Protein AF-A0A2I0T1I2-F1 (afdb_monomer_lite)

pLDDT: mean 88.6, std 14.45, range [38.22, 98.38]

Organism: NCBI:txid1758121

Structure (mmCIF, N/CA/C/O backbone):
data_AF-A0A2I0T1I2-F1
#
_entry.id   AF-A0A2I0T1I2-F1
#
loop_
_atom_site.group_PDB
_atom_site.id
_atom_site.type_symbol
_atom_site.label_atom_id
_atom_site.label_alt_id
_atom_site.label_comp_id
_atom_site.label_asym_id
_atom_site.label_entity_id
_atom_site.label_seq_id
_atom_site.pdbx_PDB_ins_code
_atom_site.Cartn_x
_atom_site.Cartn_y
_atom_site.Cartn_z
_atom_site.occupancy
_atom_site.B_iso_or_equiv
_atom_site.auth_seq_id
_atom_site.auth_comp_id
_atom_site.auth_asym_id
_atom_site.auth_atom_id
_atom_site.pdbx_PDB_model_num
ATOM 1 N N . MET A 1 1 ? -6.966 -16.527 -22.413 1.00 38.22 1 MET A N 1
ATOM 2 C CA . MET A 1 1 ? -5.542 -16.131 -22.502 1.00 38.22 1 MET A CA 1
ATOM 3 C C . MET A 1 1 ? -5.241 -15.240 -21.298 1.00 38.22 1 MET A C 1
ATOM 5 O O . MET A 1 1 ? -5.719 -14.117 -21.264 1.00 38.22 1 MET A O 1
ATOM 9 N N . HIS A 1 2 ? -4.588 -15.755 -20.249 1.00 47.28 2 HIS A N 1
ATOM 10 C CA . HIS A 1 2 ? -4.293 -14.956 -19.049 1.00 47.28 2 HIS A CA 1
ATOM 11 C C . HIS A 1 2 ? -3.201 -13.935 -19.371 1.00 47.28 2 HIS A C 1
ATOM 13 O O . HIS A 1 2 ? -2.027 -14.289 -19.484 1.00 47.28 2 HIS A O 1
ATOM 19 N N . TYR A 1 3 ? -3.590 -12.675 -19.541 1.00 59.31 3 TYR A N 1
ATOM 20 C CA . TYR A 1 3 ? -2.645 -11.588 -19.736 1.00 59.31 3 TYR A CA 1
ATOM 21 C C . TYR A 1 3 ? -1.888 -11.328 -18.433 1.00 59.31 3 TYR A C 1
ATOM 23 O O . TYR A 1 3 ? -2.485 -10.991 -17.410 1.00 59.31 3 TYR A O 1
ATOM 31 N N . ARG A 1 4 ? -0.569 -11.524 -18.446 1.00 81.44 4 ARG A N 1
ATOM 32 C CA . ARG A 1 4 ? 0.279 -11.258 -17.282 1.00 81.44 4 ARG A CA 1
ATOM 33 C C . ARG A 1 4 ? 0.774 -9.817 -17.364 1.00 81.44 4 ARG A C 1
ATOM 35 O O . ARG A 1 4 ? 1.448 -9.474 -18.329 1.00 81.44 4 ARG A O 1
ATOM 42 N N . VAL A 1 5 ? 0.487 -9.006 -16.345 1.00 89.06 5 VAL A N 1
ATOM 43 C CA . VAL A 1 5 ? 0.858 -7.574 -16.258 1.00 89.06 5 VAL A CA 1
ATOM 44 C C . VAL A 1 5 ? 2.305 -7.308 -16.695 1.00 89.06 5 VAL A C 1
ATOM 46 O O . VAL A 1 5 ? 2.539 -6.438 -17.531 1.00 89.06 5 VAL A O 1
ATOM 49 N N . TRP A 1 6 ? 3.257 -8.117 -16.214 1.00 91.81 6 TRP A N 1
ATOM 50 C CA . TRP A 1 6 ? 4.691 -7.965 -16.496 1.00 91.81 6 TRP A CA 1
ATOM 51 C C . TRP A 1 6 ? 5.071 -8.079 -17.976 1.00 91.81 6 TRP A C 1
ATOM 53 O O . TRP A 1 6 ? 6.084 -7.515 -18.381 1.00 91.81 6 TRP A O 1
ATOM 63 N N . SER A 1 7 ? 4.270 -8.771 -18.795 1.00 93.06 7 SER A N 1
ATOM 64 C CA . SER A 1 7 ? 4.573 -8.978 -20.220 1.00 93.06 7 SER A CA 1
ATOM 65 C C . SER A 1 7 ? 4.516 -7.690 -21.052 1.00 93.06 7 SER A C 1
ATOM 67 O O . SER A 1 7 ? 5.046 -7.659 -22.158 1.00 93.06 7 SER A O 1
ATOM 69 N N . ARG A 1 8 ? 3.941 -6.604 -20.508 1.00 92.44 8 ARG A N 1
ATOM 70 C CA . ARG A 1 8 ? 4.023 -5.246 -21.083 1.00 92.44 8 ARG A CA 1
ATOM 71 C C . ARG A 1 8 ? 5.371 -4.578 -20.897 1.00 92.44 8 ARG A C 1
ATOM 73 O O . ARG A 1 8 ? 5.721 -3.695 -21.668 1.00 92.44 8 ARG A O 1
ATOM 80 N N . TYR A 1 9 ? 6.081 -4.967 -19.846 1.00 93.56 9 TYR A N 1
ATOM 81 C CA . TYR A 1 9 ? 7.275 -4.273 -19.385 1.00 93.56 9 TYR A CA 1
ATOM 82 C C . TYR A 1 9 ? 8.555 -5.006 -19.774 1.00 93.56 9 TYR A C 1
ATOM 84 O O . TYR A 1 9 ? 9.615 -4.393 -19.857 1.00 93.56 9 TYR A O 1
ATOM 92 N N . ALA A 1 10 ? 8.463 -6.312 -20.026 1.00 92.88 10 ALA A N 1
ATOM 93 C CA . ALA A 1 10 ? 9.592 -7.138 -20.412 1.00 92.88 10 ALA A CA 1
ATOM 94 C C . ALA A 1 10 ? 9.170 -8.361 -21.232 1.00 92.88 10 ALA A C 1
ATOM 96 O O . ALA A 1 10 ? 8.069 -8.890 -21.078 1.00 92.88 10 ALA A O 1
ATOM 97 N N . LYS A 1 11 ? 10.100 -8.864 -22.055 1.00 92.12 11 LYS A N 1
ATOM 98 C CA . LYS A 1 11 ? 9.911 -10.095 -22.841 1.00 92.12 11 LYS A CA 1
ATOM 99 C C . LYS A 1 11 ? 9.877 -11.338 -21.950 1.00 92.12 11 LYS A C 1
ATOM 101 O O . LYS A 1 11 ? 9.100 -12.255 -22.206 1.00 92.12 11 LYS A O 1
ATOM 106 N N . LYS A 1 12 ? 10.707 -11.377 -20.902 1.00 92.88 12 LYS A N 1
ATOM 107 C CA . LYS A 1 12 ? 10.714 -12.428 -19.876 1.00 92.88 12 LYS A CA 1
ATOM 108 C C . LYS A 1 12 ? 10.635 -11.802 -18.489 1.00 92.88 12 LYS A C 1
ATOM 110 O O . LYS A 1 12 ? 11.223 -10.756 -18.246 1.00 92.88 12 LYS A O 1
ATOM 115 N N . LEU A 1 13 ? 9.990 -12.484 -17.543 1.00 90.62 13 LEU A N 1
ATOM 116 C CA . LEU A 1 13 ? 9.902 -12.009 -16.157 1.00 90.62 13 LEU A CA 1
ATOM 117 C C . LEU A 1 13 ? 11.288 -11.797 -15.519 1.00 90.62 13 LEU A C 1
ATOM 119 O O . LEU A 1 13 ? 11.496 -10.821 -14.805 1.00 90.62 13 LEU A O 1
ATOM 123 N N . SER A 1 14 ? 12.250 -12.673 -15.825 1.00 92.75 14 SER A N 1
ATOM 124 C CA . SER A 1 14 ? 13.638 -12.561 -15.358 1.00 92.75 14 SER A CA 1
ATOM 125 C C . SER A 1 14 ? 14.339 -11.287 -15.830 1.00 92.75 14 SER A C 1
ATOM 127 O O . SER A 1 14 ? 15.305 -10.860 -15.207 1.00 92.75 14 SER A O 1
ATOM 129 N N . ASP A 1 15 ? 13.874 -10.671 -16.921 1.00 93.94 15 ASP A N 1
ATOM 130 C CA . ASP A 1 15 ? 14.477 -9.443 -17.432 1.00 93.94 15 ASP A CA 1
ATOM 131 C C . ASP A 1 15 ? 14.201 -8.246 -16.509 1.00 93.94 15 ASP A C 1
ATOM 133 O O . ASP A 1 15 ? 14.990 -7.306 -16.524 1.00 93.94 15 ASP A O 1
ATOM 137 N N . LEU A 1 16 ? 13.161 -8.287 -15.662 1.00 92.75 16 LEU A N 1
ATOM 138 C CA . LEU A 1 16 ? 12.880 -7.230 -14.676 1.00 92.75 16 LEU A CA 1
ATOM 139 C C . LEU A 1 16 ? 13.940 -7.140 -13.566 1.00 92.75 16 LEU A C 1
ATOM 141 O O . LEU A 1 16 ? 14.049 -6.111 -12.908 1.00 92.75 16 LEU A O 1
ATOM 145 N N . ALA A 1 17 ? 14.725 -8.199 -13.350 1.00 91.06 17 ALA A N 1
ATOM 146 C CA . ALA A 1 17 ? 15.825 -8.193 -12.385 1.00 91.06 17 ALA A CA 1
ATOM 147 C C . ALA A 1 17 ? 17.108 -7.553 -12.947 1.00 91.06 17 ALA A C 1
ATOM 149 O O . ALA A 1 17 ? 18.055 -7.304 -12.200 1.00 91.06 17 ALA A O 1
ATOM 150 N N . LYS A 1 18 ? 17.167 -7.307 -14.262 1.00 93.75 18 LYS A N 1
ATOM 151 C CA . LYS A 1 18 ? 18.356 -6.758 -14.913 1.00 93.75 18 LYS A CA 1
ATOM 152 C C . LYS A 1 18 ? 18.475 -5.252 -14.644 1.00 93.75 18 LYS A C 1
ATOM 154 O O . LYS A 1 18 ? 17.472 -4.546 -14.787 1.00 93.75 18 LYS A O 1
ATOM 159 N N . PRO A 1 19 ? 19.667 -4.734 -14.290 1.00 93.44 19 PRO A N 1
ATOM 160 C CA . PRO A 1 19 ? 19.859 -3.316 -13.984 1.00 93.44 19 PRO A CA 1
ATOM 161 C C . PRO A 1 19 ? 19.388 -2.366 -15.091 1.00 93.44 19 PRO A C 1
ATOM 163 O O . PRO A 1 19 ? 18.827 -1.317 -14.784 1.00 93.44 19 PRO A O 1
ATOM 166 N N . GLU A 1 20 ? 19.561 -2.745 -16.357 1.00 94.81 20 GLU A N 1
ATOM 167 C CA . GLU A 1 20 ? 19.149 -1.966 -17.528 1.00 94.81 20 GLU A CA 1
ATOM 168 C C . GLU A 1 20 ? 17.626 -1.818 -17.677 1.00 94.81 20 GLU A C 1
ATOM 170 O O . GLU A 1 20 ? 17.166 -0.876 -18.314 1.00 94.81 20 GLU A O 1
ATOM 175 N N . ASN A 1 21 ? 16.832 -2.695 -17.053 1.00 95.31 21 ASN A N 1
ATOM 176 C CA . ASN A 1 21 ? 15.368 -2.660 -17.118 1.00 95.31 21 ASN A CA 1
ATOM 177 C C . ASN A 1 21 ? 14.729 -2.108 -15.839 1.00 95.31 21 ASN A C 1
ATOM 179 O O . ASN A 1 21 ? 13.515 -2.221 -15.668 1.00 95.31 21 ASN A O 1
ATOM 183 N N . ILE A 1 22 ? 15.518 -1.536 -14.922 1.00 95.56 22 ILE A N 1
ATOM 184 C CA . ILE A 1 22 ? 15.043 -1.180 -13.580 1.00 95.56 22 ILE A CA 1
ATOM 185 C C . ILE A 1 22 ? 13.852 -0.216 -13.599 1.00 95.56 22 ILE A C 1
ATOM 187 O O . ILE A 1 22 ? 12.949 -0.348 -12.778 1.00 95.56 22 ILE A O 1
ATOM 191 N N . ASP A 1 23 ? 13.809 0.722 -14.543 1.00 95.31 23 ASP A N 1
ATOM 192 C CA . ASP A 1 23 ? 12.711 1.686 -14.622 1.00 95.31 23 ASP A CA 1
ATOM 193 C C . ASP A 1 23 ? 11.415 1.015 -15.108 1.00 95.31 23 ASP A C 1
ATOM 195 O O . ASP A 1 23 ? 10.357 1.219 -14.516 1.00 95.31 23 ASP A O 1
ATOM 199 N N . MET A 1 24 ? 11.502 0.116 -16.096 1.00 95.62 24 MET A N 1
ATOM 200 C CA . MET A 1 24 ? 10.365 -0.705 -16.544 1.00 95.62 24 MET A CA 1
ATOM 201 C C . MET A 1 24 ? 9.891 -1.667 -15.450 1.00 95.62 24 MET A C 1
ATOM 203 O O . MET A 1 24 ? 8.691 -1.882 -15.272 1.00 95.62 24 MET A O 1
ATOM 207 N N . ALA A 1 25 ? 10.827 -2.219 -14.681 1.00 96.69 25 ALA A N 1
ATOM 208 C CA . ALA A 1 25 ? 10.538 -3.072 -13.540 1.00 96.69 25 ALA A CA 1
ATOM 209 C C . ALA A 1 25 ? 9.775 -2.316 -12.449 1.00 96.69 25 ALA A C 1
ATOM 211 O O . ALA A 1 25 ? 8.760 -2.812 -11.959 1.00 96.69 25 ALA A O 1
ATOM 212 N N . VAL A 1 26 ? 10.193 -1.091 -12.124 1.00 97.50 26 VAL A N 1
ATOM 213 C CA . VAL A 1 26 ? 9.479 -0.237 -11.168 1.00 97.50 26 VAL A CA 1
ATOM 214 C C . VAL A 1 26 ? 8.085 0.140 -11.669 1.00 97.50 26 VAL A C 1
ATOM 216 O O . VAL A 1 26 ? 7.143 0.061 -10.889 1.00 97.50 26 VAL A O 1
ATOM 219 N N . GLN A 1 27 ? 7.902 0.460 -12.952 1.00 97.69 27 GLN A N 1
ATOM 220 C CA . GLN A 1 27 ? 6.559 0.728 -13.490 1.00 97.69 27 GLN A CA 1
ATOM 221 C C . GLN A 1 27 ? 5.646 -0.506 -13.404 1.00 97.69 27 GLN A C 1
ATOM 223 O O . GLN A 1 27 ? 4.485 -0.398 -13.006 1.00 97.69 27 GLN A O 1
ATOM 228 N N . CYS A 1 28 ? 6.176 -1.696 -13.711 1.00 97.25 28 CYS A N 1
ATOM 229 C CA . CYS A 1 28 ? 5.450 -2.952 -13.524 1.00 97.25 28 CYS A CA 1
ATOM 230 C C . CYS A 1 28 ? 5.072 -3.173 -12.052 1.00 97.25 28 CYS A C 1
ATOM 232 O O . CYS A 1 28 ? 3.960 -3.610 -11.758 1.00 97.25 28 CYS A O 1
ATOM 234 N N . LEU A 1 29 ? 5.996 -2.900 -11.127 1.00 97.75 29 LEU A N 1
ATOM 235 C CA . LEU A 1 29 ? 5.763 -3.013 -9.689 1.00 97.75 29 LEU A CA 1
ATOM 236 C C . LEU A 1 29 ? 4.667 -2.054 -9.227 1.00 97.75 29 LEU A C 1
ATOM 238 O O . LEU A 1 29 ? 3.767 -2.477 -8.504 1.00 97.75 29 LEU A O 1
ATOM 242 N N . ASN A 1 30 ? 4.721 -0.796 -9.666 1.00 98.25 30 ASN A N 1
ATOM 243 C CA . ASN A 1 30 ? 3.719 0.209 -9.342 1.00 98.25 30 ASN A CA 1
ATOM 244 C C . ASN A 1 30 ? 2.338 -0.254 -9.804 1.00 98.25 30 ASN A C 1
ATOM 246 O O . ASN A 1 30 ? 1.423 -0.264 -8.992 1.00 98.25 30 ASN A O 1
ATOM 250 N N . GLU A 1 31 ? 2.197 -0.759 -11.035 1.00 97.75 31 GLU A N 1
ATOM 251 C CA . GLU A 1 31 ? 0.913 -1.282 -11.514 1.00 97.75 31 GLU A CA 1
ATOM 252 C C . GLU A 1 31 ? 0.405 -2.480 -10.694 1.00 97.75 31 GLU A C 1
ATOM 254 O O . GLU A 1 31 ? -0.783 -2.566 -10.376 1.00 97.75 31 GLU A O 1
ATOM 259 N N . LEU A 1 32 ? 1.288 -3.411 -10.320 1.00 97.31 32 LEU A N 1
ATOM 260 C CA . LEU A 1 32 ? 0.918 -4.550 -9.476 1.00 97.31 32 LEU A CA 1
ATOM 261 C C . LEU A 1 32 ? 0.454 -4.102 -8.084 1.00 97.31 32 LEU A C 1
ATOM 263 O O . LEU A 1 32 ? -0.531 -4.634 -7.571 1.00 97.31 32 LEU A O 1
ATOM 267 N N . ILE A 1 33 ? 1.123 -3.111 -7.489 1.00 98.25 33 ILE A N 1
ATOM 268 C CA . ILE A 1 33 ? 0.710 -2.529 -6.209 1.00 98.25 33 ILE A CA 1
ATOM 269 C C . ILE A 1 33 ? -0.619 -1.787 -6.370 1.00 98.25 33 ILE A C 1
ATOM 271 O O . ILE A 1 33 ? -1.511 -1.980 -5.549 1.00 98.25 33 ILE A O 1
ATOM 275 N N . THR A 1 34 ? -0.806 -1.014 -7.440 1.00 97.94 34 THR A N 1
ATOM 276 C CA . THR A 1 34 ? -2.079 -0.348 -7.748 1.00 97.94 34 THR A CA 1
ATOM 277 C C . THR A 1 34 ? -3.217 -1.354 -7.833 1.00 97.94 34 THR A C 1
ATOM 279 O O . THR A 1 34 ? -4.268 -1.132 -7.237 1.00 97.94 34 THR A O 1
ATOM 282 N N . ASN A 1 35 ? -3.010 -2.497 -8.490 1.00 97.25 35 ASN A N 1
ATOM 283 C CA . ASN A 1 35 ? -3.997 -3.577 -8.520 1.00 97.25 35 ASN A CA 1
ATOM 284 C C . ASN A 1 35 ? -4.284 -4.121 -7.112 1.00 97.25 35 ASN A C 1
ATOM 286 O O . ASN A 1 35 ? -5.446 -4.282 -6.756 1.00 97.25 35 ASN A O 1
ATOM 290 N N . ALA A 1 36 ? -3.258 -4.331 -6.280 1.00 97.94 36 ALA A N 1
ATOM 291 C CA . ALA A 1 36 ? -3.443 -4.786 -4.901 1.00 97.94 36 ALA A CA 1
ATOM 292 C C . ALA A 1 36 ? -4.241 -3.785 -4.039 1.00 97.94 36 ALA A C 1
ATOM 294 O O . ALA A 1 36 ? -5.070 -4.198 -3.227 1.00 97.94 36 ALA A O 1
ATOM 295 N N . LEU A 1 37 ? -4.045 -2.475 -4.238 1.00 97.88 37 LEU A N 1
ATOM 296 C CA . LEU A 1 37 ? -4.770 -1.427 -3.507 1.00 97.88 37 LEU A CA 1
ATOM 297 C C . LEU A 1 37 ? -6.286 -1.457 -3.749 1.00 97.88 37 LEU A C 1
ATOM 299 O O . LEU A 1 37 ? -7.040 -1.038 -2.873 1.00 97.88 37 LEU A O 1
ATOM 303 N N . HIS A 1 38 ? -6.754 -2.012 -4.873 1.00 96.94 38 HIS A N 1
ATOM 304 C CA . HIS A 1 38 ? -8.191 -2.150 -5.144 1.00 96.94 38 HIS A CA 1
ATOM 305 C C . HIS A 1 38 ? -8.904 -3.082 -4.156 1.00 96.94 38 HIS A C 1
ATOM 307 O O . HIS A 1 38 ? -10.122 -3.010 -4.042 1.00 96.94 38 HIS A O 1
ATOM 313 N N . HIS A 1 39 ? -8.171 -3.916 -3.411 1.00 97.25 39 HIS A N 1
ATOM 314 C CA . HIS A 1 39 ? -8.744 -4.805 -2.398 1.00 97.25 39 HIS A CA 1
ATOM 315 C C . HIS A 1 39 ? -8.900 -4.154 -1.019 1.00 97.25 39 HIS A C 1
ATOM 317 O O . HIS A 1 39 ? -9.592 -4.698 -0.160 1.00 97.25 39 HIS A O 1
ATOM 323 N N . VAL A 1 40 ? -8.289 -2.990 -0.775 1.00 96.69 40 VAL A N 1
ATOM 324 C CA . VAL A 1 40 ? -8.387 -2.297 0.523 1.00 96.69 40 VAL A CA 1
ATOM 325 C C . VAL A 1 40 ? -9.844 -1.987 0.930 1.00 96.69 40 VAL A C 1
ATOM 327 O O . VAL A 1 40 ? -10.182 -2.250 2.087 1.00 96.69 40 VAL A O 1
ATOM 330 N N . PRO A 1 41 ? -10.736 -1.499 0.039 1.00 94.75 41 PRO A N 1
ATOM 331 C CA . PRO A 1 41 ? -12.163 -1.330 0.344 1.00 94.75 41 PRO A CA 1
ATOM 332 C C . PRO A 1 41 ? -12.840 -2.602 0.875 1.00 94.75 41 PRO A C 1
ATOM 334 O O . PRO A 1 41 ? -13.550 -2.570 1.888 1.00 94.75 41 PRO A O 1
ATOM 337 N N . ASP A 1 42 ? -12.581 -3.737 0.225 1.00 96.50 42 ASP A N 1
ATOM 338 C CA . ASP A 1 42 ? -13.159 -5.029 0.593 1.00 96.50 42 ASP A CA 1
ATOM 339 C C . ASP A 1 42 ? -12.598 -5.525 1.926 1.00 96.50 42 ASP A C 1
ATOM 341 O O . ASP A 1 42 ? -13.349 -6.015 2.769 1.00 96.50 42 ASP A O 1
ATOM 345 N N . VAL A 1 43 ? -11.296 -5.330 2.165 1.00 97.50 43 VAL A N 1
ATOM 346 C CA . VAL A 1 43 ? -10.644 -5.642 3.444 1.00 97.50 43 VAL A CA 1
ATOM 347 C C . VAL A 1 43 ? -11.271 -4.842 4.586 1.00 97.50 43 VAL A C 1
ATOM 349 O O . VAL A 1 43 ? -11.633 -5.421 5.611 1.00 97.50 43 VAL A O 1
ATOM 352 N N . LEU A 1 44 ? -11.451 -3.527 4.421 1.00 96.00 44 LEU A N 1
ATOM 353 C CA . LEU A 1 44 ? -12.092 -2.682 5.434 1.00 96.00 44 LEU A CA 1
ATOM 354 C C . LEU A 1 44 ? -13.542 -3.114 5.689 1.00 96.00 44 LEU A C 1
ATOM 356 O O . LEU A 1 44 ? -13.976 -3.191 6.841 1.00 96.00 44 LEU A O 1
ATOM 360 N N . THR A 1 45 ? -14.274 -3.453 4.627 1.00 96.06 45 THR A N 1
ATOM 361 C CA . THR A 1 45 ? -15.647 -3.963 4.724 1.00 96.06 45 THR A CA 1
ATOM 362 C C . THR A 1 45 ? -15.693 -5.290 5.475 1.00 96.06 45 THR A C 1
ATOM 364 O O . THR A 1 45 ? -16.500 -5.447 6.392 1.00 96.06 45 THR A O 1
ATOM 367 N N . TYR A 1 46 ? -14.808 -6.228 5.147 1.00 97.94 46 TYR A N 1
ATOM 368 C CA . TYR A 1 46 ? -14.698 -7.520 5.817 1.00 97.94 46 TYR A CA 1
ATOM 369 C C . TYR A 1 46 ? -14.388 -7.357 7.310 1.00 97.94 46 TYR A C 1
ATOM 371 O O . TYR A 1 46 ? -15.141 -7.850 8.152 1.00 97.94 46 TYR A O 1
ATOM 379 N N . LEU A 1 47 ? -13.343 -6.597 7.655 1.00 97.31 47 LEU A N 1
ATOM 380 C CA . LEU A 1 47 ? -12.934 -6.380 9.045 1.00 97.31 47 LEU A CA 1
ATOM 381 C C . LEU A 1 47 ? -14.025 -5.683 9.873 1.00 97.31 47 LEU A C 1
ATOM 383 O O . LEU A 1 47 ? -14.192 -6.003 11.046 1.00 97.31 47 LEU A O 1
ATOM 387 N N . SER A 1 48 ? -14.820 -4.791 9.268 1.00 96.44 48 SER A N 1
ATOM 388 C CA . SER A 1 48 ? -15.931 -4.108 9.955 1.00 96.44 48 SER A CA 1
ATOM 389 C C . SER A 1 48 ? -17.056 -5.047 10.418 1.00 96.44 48 SER A C 1
ATOM 391 O O . SER A 1 48 ? -17.828 -4.712 11.323 1.00 96.44 48 SER A O 1
ATOM 393 N N . ARG A 1 49 ? -17.161 -6.235 9.808 1.00 97.44 49 ARG A N 1
ATOM 394 C CA . ARG A 1 49 ? -18.196 -7.231 10.115 1.00 97.44 49 ARG A CA 1
ATOM 395 C C . ARG A 1 49 ? -17.781 -8.184 11.234 1.00 97.44 49 ARG A C 1
ATOM 397 O O . ARG A 1 49 ? -18.650 -8.822 11.826 1.00 97.44 49 ARG A O 1
ATOM 404 N N . LEU A 1 50 ? -16.490 -8.266 11.556 1.00 97.06 50 LEU A N 1
ATOM 405 C CA . LEU A 1 50 ? -15.983 -9.157 12.596 1.00 97.06 50 LEU A CA 1
ATOM 406 C C . LEU A 1 50 ? -16.361 -8.628 13.984 1.00 97.06 50 LEU A C 1
ATOM 408 O O . LEU A 1 50 ? -16.068 -7.486 14.330 1.00 97.06 50 LEU A O 1
ATOM 412 N N . LYS A 1 51 ? -17.027 -9.470 14.781 1.00 96.38 51 LYS A N 1
ATOM 413 C CA . LYS A 1 51 ? -17.494 -9.120 16.136 1.00 96.38 51 LYS A CA 1
ATOM 414 C C . LYS A 1 51 ? -16.625 -9.700 17.248 1.00 96.38 51 LYS A C 1
ATOM 416 O O . LYS A 1 51 ? -16.545 -9.121 18.324 1.00 96.38 51 LYS A O 1
ATOM 421 N N . ASN A 1 52 ? -15.979 -10.840 17.003 1.00 97.75 52 ASN A N 1
ATOM 422 C CA . ASN A 1 52 ? -15.085 -11.458 17.975 1.00 97.75 52 ASN A CA 1
ATOM 423 C C . ASN A 1 52 ? -13.706 -10.786 17.923 1.00 97.75 52 ASN A C 1
ATOM 425 O O . ASN A 1 52 ? -13.072 -10.777 16.870 1.00 97.75 52 ASN A O 1
ATOM 429 N N . GLN A 1 53 ? -13.233 -10.269 19.059 1.00 96.88 53 GLN A N 1
ATOM 430 C CA . GLN A 1 53 ? -11.984 -9.506 19.135 1.00 96.88 53 GLN A CA 1
ATOM 431 C C . GLN A 1 53 ? -10.747 -10.316 18.721 1.00 96.88 53 GLN A C 1
ATOM 433 O O . GLN A 1 53 ? -9.871 -9.795 18.037 1.00 96.88 53 GLN A O 1
ATOM 438 N N . SER A 1 54 ? -10.674 -11.593 19.104 1.00 97.06 54 SER A N 1
ATOM 439 C CA . SER A 1 54 ? -9.545 -12.458 18.745 1.00 97.06 54 SER A CA 1
ATOM 440 C C . SER A 1 54 ? -9.510 -12.715 17.236 1.00 97.06 54 SER A C 1
ATOM 442 O O . SER A 1 54 ? -8.469 -12.555 16.600 1.00 97.06 54 SER A O 1
ATOM 444 N N . VAL A 1 55 ? -10.674 -13.002 16.638 1.00 97.81 55 VAL A N 1
ATOM 445 C CA . VAL A 1 55 ? -10.815 -13.162 15.181 1.00 97.81 55 VAL A CA 1
ATOM 446 C C . VAL A 1 55 ? -10.503 -11.853 14.452 1.00 97.81 55 VAL A C 1
ATOM 448 O O . VAL A 1 55 ? -9.803 -11.873 13.441 1.00 97.81 55 VAL A O 1
ATOM 451 N N . PHE A 1 56 ? -10.962 -10.710 14.976 1.00 98.06 56 PHE A N 1
ATOM 452 C CA . PHE A 1 56 ? -10.626 -9.397 14.427 1.00 98.06 56 PHE A CA 1
ATOM 453 C C . PHE A 1 56 ? -9.113 -9.182 14.418 1.00 98.06 56 PHE A C 1
ATOM 455 O O . PHE A 1 56 ? -8.564 -8.911 13.357 1.00 98.06 56 PHE A O 1
ATOM 462 N N . ASN A 1 57 ? -8.431 -9.360 15.553 1.00 96.62 57 ASN A N 1
ATOM 463 C CA . ASN A 1 57 ? -6.983 -9.165 15.656 1.00 96.62 57 ASN A CA 1
ATOM 464 C C . ASN A 1 57 ? -6.225 -10.095 14.699 1.00 96.62 57 ASN A C 1
ATOM 466 O O . ASN A 1 57 ? -5.340 -9.648 13.969 1.00 96.62 57 ASN A O 1
ATOM 470 N N . PHE A 1 58 ? -6.612 -11.374 14.655 1.00 97.00 58 PHE A N 1
ATOM 471 C CA . PHE A 1 58 ? -6.015 -12.366 13.764 1.00 97.00 58 PHE A CA 1
ATOM 472 C C . PHE A 1 58 ? -6.129 -11.964 12.289 1.00 97.00 58 PHE A C 1
ATOM 474 O O . PHE A 1 58 ? -5.170 -12.109 11.534 1.00 97.00 58 PHE A O 1
ATOM 481 N N . CYS A 1 59 ? -7.277 -11.423 11.874 1.00 97.94 59 CYS A N 1
ATOM 482 C CA . CYS A 1 59 ? -7.476 -10.966 10.505 1.00 97.94 59 CYS A CA 1
ATOM 483 C C . CYS A 1 59 ? -6.876 -9.581 10.231 1.00 97.94 59 CYS A C 1
ATOM 485 O O . CYS A 1 59 ? -6.400 -9.352 9.126 1.00 97.94 59 CYS A O 1
ATOM 487 N N . ALA A 1 60 ? -6.902 -8.651 11.185 1.00 97.69 60 ALA A N 1
ATOM 488 C CA . ALA A 1 60 ? -6.495 -7.261 10.989 1.00 97.69 60 ALA A CA 1
ATOM 489 C C . ALA A 1 60 ? -4.973 -7.095 10.940 1.00 97.69 60 ALA A C 1
ATOM 491 O O . ALA A 1 60 ? -4.468 -6.355 10.094 1.00 97.69 60 ALA A O 1
ATOM 492 N N . ILE A 1 61 ? -4.238 -7.808 11.800 1.00 96.25 61 ILE A N 1
ATOM 493 C CA . ILE A 1 61 ? -2.776 -7.701 11.907 1.00 96.25 61 ILE A CA 1
ATOM 494 C C . ILE A 1 61 ? -2.080 -7.986 10.560 1.00 96.25 61 ILE A C 1
ATOM 496 O O . ILE A 1 61 ? -1.303 -7.142 10.107 1.00 96.25 61 ILE A O 1
ATOM 500 N N . PRO A 1 62 ? -2.362 -9.098 9.849 1.00 97.56 62 PRO A N 1
ATOM 501 C CA . PRO A 1 62 ? -1.767 -9.340 8.535 1.00 97.56 62 PRO A CA 1
ATOM 502 C C . PRO A 1 62 ? -2.086 -8.245 7.510 1.00 97.56 62 PRO A C 1
ATOM 504 O O . PRO A 1 62 ? -1.244 -7.928 6.674 1.00 97.56 62 PRO A O 1
ATOM 507 N N . GLN A 1 63 ? -3.271 -7.633 7.586 1.00 98.00 63 GLN A N 1
ATOM 508 C CA . GLN A 1 63 ? -3.715 -6.616 6.628 1.00 98.00 63 GLN A CA 1
ATOM 509 C C . GLN A 1 63 ? -2.979 -5.288 6.828 1.00 98.00 63 GLN A C 1
ATOM 511 O O . GLN A 1 63 ? -2.513 -4.690 5.857 1.00 98.00 63 GLN A O 1
ATOM 516 N N . VAL A 1 64 ? -2.794 -4.845 8.077 1.00 97.31 64 VAL A N 1
ATOM 517 C CA . VAL A 1 64 ? -2.004 -3.632 8.363 1.00 97.31 64 VAL A CA 1
ATOM 518 C C . VAL A 1 64 ? -0.516 -3.821 8.038 1.00 97.31 64 VAL A C 1
ATOM 520 O O . VAL A 1 64 ? 0.158 -2.890 7.602 1.00 97.31 64 VAL A O 1
ATOM 523 N N . MET A 1 65 ? -0.004 -5.044 8.180 1.00 97.00 65 MET A N 1
ATOM 524 C CA . MET A 1 65 ? 1.361 -5.405 7.785 1.00 97.00 65 MET A CA 1
ATOM 525 C C . MET A 1 65 ? 1.527 -5.427 6.261 1.00 97.00 65 MET A C 1
ATOM 527 O O . MET A 1 65 ? 2.564 -5.010 5.734 1.00 97.00 65 MET A O 1
ATOM 531 N N . ALA A 1 66 ? 0.503 -5.896 5.544 1.00 97.81 66 ALA A N 1
ATOM 532 C CA . ALA A 1 66 ? 0.486 -5.925 4.090 1.00 97.81 66 ALA A CA 1
ATOM 533 C C . ALA A 1 66 ? 0.511 -4.508 3.505 1.00 97.81 66 ALA A C 1
ATOM 535 O O . ALA A 1 66 ? 1.378 -4.226 2.680 1.00 97.81 66 ALA A O 1
ATOM 536 N N . ILE A 1 67 ? -0.350 -3.590 3.967 1.00 97.75 67 ILE A N 1
ATOM 537 C CA . ILE A 1 67 ? -0.355 -2.210 3.449 1.00 97.75 67 ILE A CA 1
ATOM 538 C C . ILE A 1 67 ? 0.960 -1.474 3.743 1.00 97.75 67 ILE A C 1
ATOM 540 O O . ILE A 1 67 ? 1.481 -0.786 2.868 1.00 97.75 67 ILE A O 1
ATOM 544 N N . ALA A 1 68 ? 1.558 -1.691 4.920 1.00 97.56 68 ALA A N 1
ATOM 545 C CA . ALA A 1 68 ? 2.864 -1.129 5.261 1.00 97.56 68 ALA A CA 1
ATOM 546 C C . ALA A 1 68 ? 3.968 -1.643 4.320 1.00 97.56 68 ALA A C 1
ATOM 548 O O . ALA A 1 68 ? 4.858 -0.901 3.907 1.00 97.56 68 ALA A O 1
ATOM 549 N N . THR A 1 69 ? 3.890 -2.922 3.945 1.00 97.88 69 THR A N 1
ATOM 550 C CA . THR A 1 69 ? 4.818 -3.542 2.993 1.00 97.88 69 THR A CA 1
ATOM 551 C C . THR A 1 69 ? 4.601 -3.007 1.576 1.00 97.88 69 THR A C 1
ATOM 553 O O . THR A 1 69 ? 5.575 -2.688 0.899 1.00 97.88 69 THR A O 1
ATOM 556 N N . LEU A 1 70 ? 3.348 -2.840 1.135 1.00 98.38 70 LEU A N 1
ATOM 557 C CA . LEU A 1 70 ? 3.029 -2.205 -0.149 1.00 98.38 70 LEU A CA 1
ATOM 558 C C . LEU A 1 70 ? 3.590 -0.779 -0.210 1.00 98.38 70 LEU A C 1
ATOM 560 O O . LEU A 1 70 ? 4.232 -0.428 -1.197 1.00 98.38 70 LEU A O 1
ATOM 564 N N . ALA A 1 71 ? 3.444 0.005 0.862 1.00 98.12 71 ALA A N 1
ATOM 565 C CA . ALA A 1 71 ? 4.014 1.348 0.959 1.00 98.12 71 ALA A CA 1
ATOM 566 C C . ALA A 1 71 ? 5.551 1.355 0.917 1.00 98.12 71 ALA A C 1
ATOM 568 O O . ALA A 1 71 ? 6.146 2.224 0.274 1.00 98.12 71 ALA A O 1
ATOM 569 N N . ALA A 1 72 ? 6.207 0.376 1.547 1.00 97.69 72 ALA A N 1
ATOM 570 C CA . ALA A 1 72 ? 7.660 0.218 1.491 1.00 97.69 72 ALA A CA 1
ATOM 571 C C . ALA A 1 72 ? 8.169 -0.201 0.097 1.00 97.69 72 ALA A C 1
ATOM 573 O O . ALA A 1 72 ? 9.276 0.177 -0.296 1.00 97.69 72 ALA A O 1
ATOM 574 N N . CYS A 1 73 ? 7.379 -0.979 -0.647 1.00 98.19 73 CYS A N 1
ATOM 575 C CA . CYS A 1 73 ? 7.714 -1.453 -1.990 1.00 98.19 73 CYS A CA 1
ATOM 576 C C . CYS A 1 73 ? 7.371 -0.447 -3.099 1.00 98.19 73 CYS A C 1
ATOM 578 O O . CYS A 1 73 ? 8.007 -0.476 -4.150 1.00 98.19 73 CYS A O 1
ATOM 580 N N . TYR A 1 74 ? 6.383 0.428 -2.901 1.00 98.38 74 TYR A N 1
ATOM 581 C CA . TYR A 1 74 ? 5.915 1.329 -3.953 1.00 98.38 74 TYR A CA 1
ATOM 582 C C . TYR A 1 74 ? 7.021 2.266 -4.440 1.00 98.38 74 TYR A C 1
ATOM 584 O O . TYR A 1 74 ? 7.707 2.906 -3.640 1.00 98.38 74 TYR A O 1
ATOM 592 N N . ASN A 1 75 ? 7.190 2.327 -5.763 1.00 98.06 75 ASN A N 1
ATOM 593 C CA . ASN A 1 75 ? 8.225 3.098 -6.441 1.00 98.06 75 ASN A CA 1
ATOM 594 C C . ASN A 1 75 ? 9.662 2.825 -5.925 1.00 98.06 75 ASN A C 1
ATOM 596 O O . ASN A 1 75 ? 10.525 3.702 -5.943 1.00 98.06 75 ASN A O 1
ATOM 600 N N . ASN A 1 76 ? 9.937 1.607 -5.435 1.00 97.25 76 ASN A N 1
ATOM 601 C CA . ASN A 1 76 ? 11.203 1.265 -4.786 1.00 97.25 76 A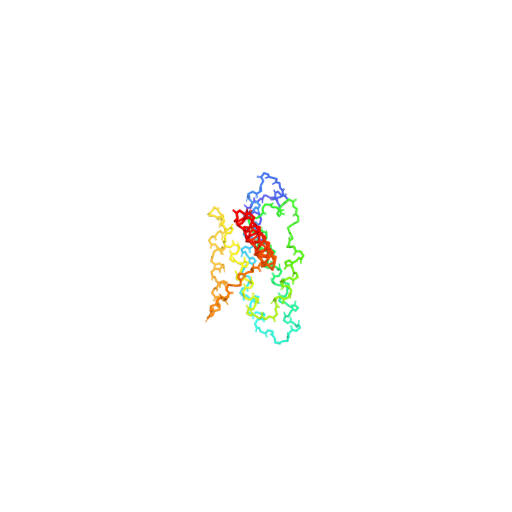SN A CA 1
ATOM 602 C C . ASN A 1 76 ? 12.056 0.291 -5.619 1.00 97.25 76 ASN A C 1
ATOM 604 O O . ASN A 1 76 ? 11.784 -0.908 -5.695 1.00 97.25 76 ASN A O 1
ATOM 608 N N . LYS A 1 77 ? 13.176 0.791 -6.159 1.00 96.25 77 LYS A N 1
ATOM 609 C CA . LYS A 1 77 ? 14.153 0.000 -6.93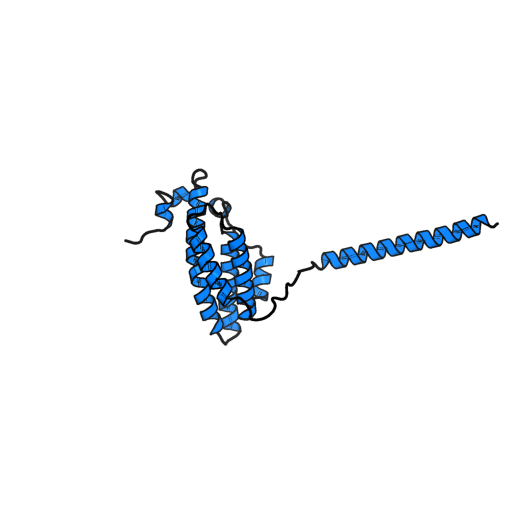6 1.00 96.25 77 LYS A CA 1
ATOM 610 C C . LYS A 1 77 ? 14.775 -1.158 -6.140 1.00 96.25 77 LYS A C 1
ATOM 612 O O . LYS A 1 77 ? 15.202 -2.145 -6.736 1.00 96.25 77 LYS A O 1
ATOM 617 N N . GLN A 1 78 ? 14.809 -1.077 -4.806 1.00 95.50 78 GLN A N 1
ATOM 618 C CA . GLN A 1 78 ? 15.412 -2.111 -3.957 1.00 95.50 78 GLN A CA 1
ATOM 619 C C . GLN A 1 78 ? 14.649 -3.435 -3.990 1.00 95.50 78 GLN A C 1
ATOM 621 O O . GLN A 1 78 ? 15.255 -4.470 -3.726 1.00 95.50 78 GLN A O 1
ATOM 626 N N . VAL A 1 79 ? 13.370 -3.429 -4.386 1.00 96.12 79 VAL A N 1
ATOM 627 C CA . VAL A 1 79 ? 12.571 -4.652 -4.579 1.00 96.12 79 VAL A CA 1
ATOM 628 C C . VAL A 1 79 ? 13.219 -5.603 -5.592 1.00 96.12 79 VAL A C 1
ATOM 630 O O . VAL A 1 79 ? 13.116 -6.816 -5.447 1.00 96.12 79 VAL A O 1
ATOM 633 N N . PHE A 1 80 ? 13.943 -5.06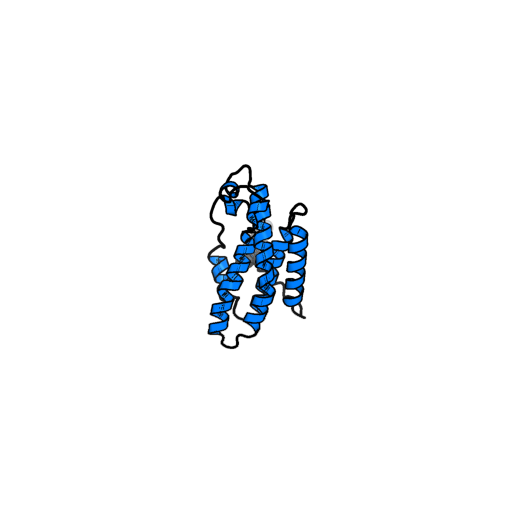9 -6.579 1.00 94.88 80 PHE A N 1
ATOM 634 C CA . PHE A 1 80 ? 14.620 -5.863 -7.611 1.00 94.88 80 PHE A CA 1
ATOM 635 C C . PHE A 1 80 ? 16.077 -6.199 -7.277 1.00 94.88 80 PHE A C 1
ATOM 637 O O . PHE A 1 80 ? 16.724 -6.933 -8.016 1.00 94.88 80 PHE A O 1
ATOM 644 N N . ARG A 1 81 ? 16.610 -5.662 -6.175 1.00 90.81 81 ARG A N 1
ATOM 645 C CA . ARG A 1 81 ? 18.016 -5.832 -5.765 1.00 90.81 81 ARG A CA 1
ATOM 646 C C . ARG A 1 81 ? 18.173 -6.619 -4.469 1.00 90.81 81 ARG A C 1
ATOM 648 O O . ARG A 1 81 ? 19.285 -6.989 -4.109 1.00 90.81 81 ARG A O 1
ATOM 655 N N . GLY A 1 82 ? 17.083 -6.862 -3.753 1.00 91.06 82 GLY A N 1
ATOM 656 C CA . GLY A 1 82 ? 17.110 -7.553 -2.479 1.00 91.06 82 GLY A CA 1
ATOM 657 C C . GLY A 1 82 ? 15.743 -7.588 -1.820 1.00 91.06 82 GLY A C 1
ATOM 658 O O . GLY A 1 82 ? 14.705 -7.445 -2.462 1.00 91.06 82 GLY A O 1
ATOM 659 N N . VAL A 1 83 ? 15.748 -7.803 -0.507 1.00 91.69 83 VAL A N 1
ATOM 660 C CA . VAL A 1 83 ? 14.519 -8.020 0.252 1.00 91.69 83 VAL A CA 1
ATOM 661 C C . VAL A 1 83 ? 14.096 -6.734 0.951 1.00 91.69 83 VAL A C 1
ATOM 663 O O . VAL A 1 83 ? 14.775 -6.261 1.861 1.00 91.69 83 VAL A O 1
ATOM 666 N N . VAL A 1 84 ? 12.944 -6.196 0.559 1.00 94.62 84 VAL A N 1
ATOM 667 C CA . VAL A 1 84 ? 12.294 -5.084 1.262 1.00 94.62 84 VAL A CA 1
ATOM 668 C C . VAL A 1 84 ? 11.427 -5.658 2.380 1.00 94.62 84 VAL A C 1
ATOM 670 O O . VAL A 1 84 ? 10.560 -6.496 2.144 1.00 94.62 84 VAL A O 1
ATOM 673 N N . LYS A 1 85 ? 11.692 -5.237 3.619 1.00 91.62 85 LYS A N 1
ATOM 674 C CA . LYS A 1 85 ? 10.954 -5.645 4.821 1.00 91.62 85 LYS A CA 1
ATOM 675 C C . LYS A 1 85 ? 10.689 -4.428 5.689 1.00 91.62 85 LYS A C 1
ATOM 677 O O . LYS A 1 85 ? 11.562 -3.573 5.838 1.00 91.62 85 LYS A O 1
ATOM 682 N N . ILE A 1 86 ? 9.521 -4.394 6.320 1.00 92.19 86 ILE A N 1
ATOM 683 C CA . ILE A 1 86 ? 9.256 -3.441 7.398 1.00 92.19 86 ILE A CA 1
ATOM 684 C C . ILE A 1 86 ? 10.119 -3.782 8.623 1.00 92.19 86 ILE A C 1
ATOM 686 O O . ILE A 1 86 ? 10.471 -4.943 8.860 1.00 92.19 86 ILE A O 1
ATOM 690 N N . ARG A 1 87 ? 10.506 -2.767 9.401 1.00 90.00 87 ARG A N 1
ATOM 691 C CA . ARG A 1 87 ? 11.366 -2.963 10.580 1.00 90.00 87 ARG A CA 1
ATOM 692 C C . ARG A 1 87 ? 10.601 -3.705 11.681 1.00 90.00 87 ARG A C 1
ATOM 694 O O . ARG A 1 87 ? 9.410 -3.476 11.861 1.00 90.00 87 ARG A O 1
ATOM 7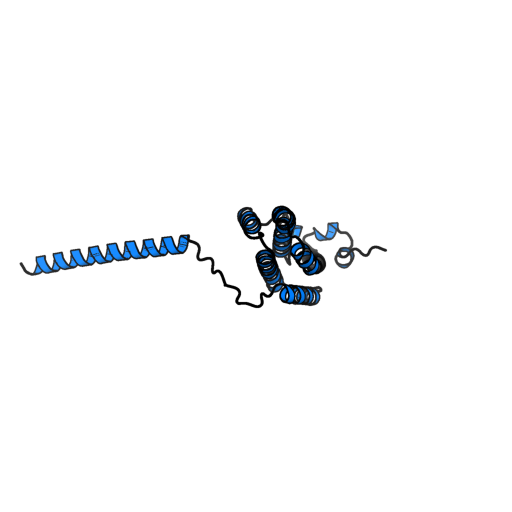01 N N . LYS A 1 88 ? 11.294 -4.524 12.487 1.00 88.25 88 LYS A N 1
ATOM 702 C CA . LYS A 1 88 ? 10.666 -5.274 13.598 1.00 88.25 88 LYS A CA 1
ATOM 703 C C . LYS A 1 88 ? 9.898 -4.367 14.569 1.00 88.25 88 LYS A C 1
ATOM 705 O O . LYS A 1 88 ? 8.786 -4.705 14.943 1.00 88.25 88 LYS A O 1
ATOM 710 N N . GLY A 1 89 ? 10.455 -3.205 14.925 1.00 91.56 89 GLY A N 1
ATOM 711 C CA . GLY A 1 89 ? 9.767 -2.238 15.791 1.00 91.56 89 GLY A CA 1
ATOM 712 C C . GLY A 1 89 ? 8.461 -1.718 15.182 1.00 91.56 89 GLY A C 1
ATOM 713 O O . GLY A 1 89 ? 7.437 -1.718 15.849 1.00 91.56 89 GLY A O 1
ATOM 714 N N . GLN A 1 90 ? 8.473 -1.382 13.888 1.00 91.00 90 GLN A N 1
ATOM 715 C CA . GLN A 1 90 ? 7.275 -0.958 13.155 1.00 91.00 90 GLN A CA 1
ATOM 716 C C . GLN A 1 90 ? 6.222 -2.072 13.104 1.00 91.00 90 GLN A C 1
ATOM 718 O O . GLN A 1 90 ? 5.042 -1.803 13.295 1.00 91.00 90 GLN A O 1
ATOM 723 N N . ALA A 1 91 ? 6.645 -3.322 12.898 1.00 90.75 91 ALA A N 1
ATOM 724 C CA . ALA A 1 91 ? 5.749 -4.474 12.936 1.00 90.75 91 ALA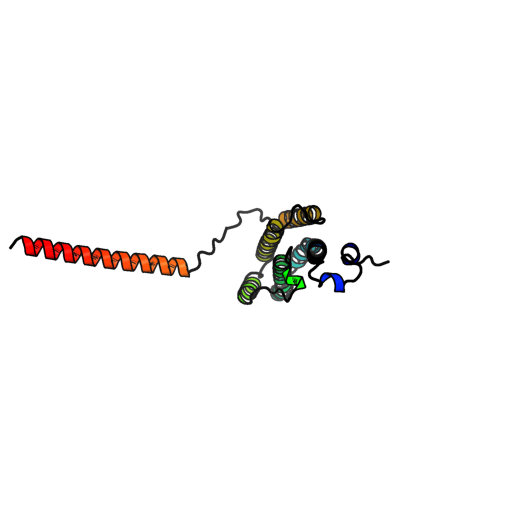 A CA 1
ATOM 725 C C . ALA A 1 91 ? 5.060 -4.620 14.301 1.00 90.75 91 ALA A C 1
ATOM 727 O O . ALA A 1 91 ? 3.846 -4.785 14.356 1.00 90.75 91 ALA A O 1
ATOM 728 N N . VAL A 1 92 ? 5.816 -4.508 15.398 1.00 91.81 92 VAL A N 1
ATOM 729 C CA . VAL A 1 92 ? 5.266 -4.580 16.761 1.00 91.81 92 VAL A CA 1
ATOM 730 C C . VAL A 1 92 ? 4.254 -3.460 17.005 1.00 91.81 92 VAL A C 1
ATOM 732 O O . VAL A 1 92 ? 3.165 -3.740 17.498 1.00 91.81 92 VAL A O 1
ATOM 735 N N . THR A 1 93 ? 4.560 -2.223 16.604 1.00 91.88 93 THR A N 1
ATOM 736 C CA . THR A 1 93 ? 3.613 -1.100 16.703 1.00 91.88 93 THR A CA 1
ATOM 737 C C . THR A 1 93 ? 2.319 -1.389 15.940 1.00 91.88 93 THR A C 1
ATOM 739 O O . THR A 1 93 ? 1.239 -1.275 16.507 1.00 91.88 93 THR A O 1
ATOM 742 N N . LEU A 1 94 ? 2.407 -1.871 14.695 1.00 91.81 94 LEU A N 1
ATOM 743 C CA . LEU A 1 94 ? 1.220 -2.223 13.905 1.00 91.81 94 LEU A CA 1
ATOM 744 C C . LEU A 1 94 ? 0.385 -3.330 14.553 1.00 91.81 94 LEU A C 1
ATOM 746 O O . LEU A 1 94 ? -0.842 -3.262 14.537 1.00 91.81 94 LEU A O 1
ATOM 750 N N . MET A 1 95 ? 1.041 -4.335 15.134 1.00 89.88 95 MET A N 1
ATOM 751 C CA . MET A 1 95 ? 0.367 -5.417 15.851 1.00 89.88 95 MET A CA 1
ATOM 752 C C . MET A 1 95 ? -0.373 -4.915 17.094 1.00 89.88 95 MET A C 1
ATOM 754 O O . MET A 1 95 ? -1.467 -5.394 17.381 1.00 89.88 95 MET A O 1
ATOM 758 N N . MET A 1 96 ? 0.217 -3.965 17.823 1.00 90.00 96 MET A N 1
ATOM 759 C CA . MET A 1 96 ? -0.385 -3.371 19.018 1.00 90.00 96 MET A CA 1
ATOM 760 C C . MET A 1 96 ? -1.531 -2.410 18.691 1.00 90.00 96 MET A C 1
ATOM 762 O O . MET A 1 96 ? -2.510 -2.362 19.432 1.00 90.00 96 MET A O 1
ATOM 766 N N . ASP A 1 97 ? -1.429 -1.665 17.591 1.00 91.00 97 ASP A N 1
ATOM 767 C CA . ASP A 1 97 ? -2.397 -0.622 17.246 1.00 91.00 97 ASP A CA 1
ATOM 768 C C . ASP A 1 97 ? -3.634 -1.172 16.514 1.00 91.00 97 ASP A C 1
ATOM 770 O O . ASP A 1 97 ? -4.725 -0.611 16.630 1.00 91.00 97 ASP A O 1
ATOM 774 N N . ALA A 1 98 ? -3.515 -2.292 15.790 1.00 93.75 98 ALA A N 1
ATOM 775 C CA . ALA A 1 98 ? -4.583 -2.881 14.972 1.00 93.75 98 ALA A CA 1
ATOM 776 C C . ALA A 1 98 ? -5.659 -3.638 15.782 1.00 93.75 98 ALA A C 1
ATOM 778 O O . ALA A 1 98 ? -5.966 -4.799 15.514 1.00 93.75 98 ALA A O 1
ATOM 779 N N . THR A 1 99 ? -6.259 -2.970 16.767 1.00 91.81 99 THR A N 1
ATOM 780 C CA . THR A 1 99 ? -7.194 -3.566 17.741 1.00 91.81 99 THR A CA 1
ATOM 781 C C . THR A 1 99 ? -8.664 -3.279 17.456 1.00 91.81 99 THR A C 1
ATOM 783 O O . THR A 1 99 ? -9.542 -3.911 18.032 1.00 91.81 99 THR A O 1
ATOM 786 N N . ASN A 1 100 ? -8.981 -2.331 16.578 1.00 94.56 100 ASN A N 1
ATOM 787 C CA . ASN A 1 100 ? -10.359 -2.030 16.196 1.00 94.56 100 ASN A CA 1
ATOM 788 C C . ASN A 1 100 ? -10.421 -1.430 14.787 1.00 94.56 100 ASN A C 1
ATOM 790 O O . ASN A 1 100 ? -9.409 -1.002 14.230 1.00 94.56 100 ASN A O 1
ATOM 794 N N . ILE A 1 101 ? -11.622 -1.381 14.205 1.00 95.69 101 ILE A N 1
ATOM 795 C CA . ILE A 1 101 ? -11.803 -0.938 12.817 1.00 95.69 101 ILE A CA 1
ATOM 796 C C . ILE A 1 101 ? -11.369 0.515 12.582 1.00 95.69 101 ILE A C 1
ATOM 798 O O . ILE A 1 101 ? -10.852 0.815 11.510 1.00 95.69 101 ILE A O 1
ATOM 802 N N . GLN A 1 102 ? -11.524 1.410 13.564 1.00 94.88 102 GLN A N 1
ATOM 803 C CA . GLN A 1 102 ? -11.121 2.811 13.403 1.00 94.88 102 GLN A CA 1
ATOM 804 C C . GLN A 1 102 ? -9.599 2.952 13.395 1.00 94.88 102 GLN A C 1
ATOM 806 O O . GLN A 1 102 ? -9.054 3.648 12.541 1.00 94.88 102 GLN A O 1
ATOM 811 N N . ALA A 1 103 ? -8.908 2.224 14.275 1.00 95.12 103 ALA A N 1
ATOM 812 C CA . ALA A 1 103 ? -7.452 2.159 14.265 1.00 95.12 103 ALA A CA 1
ATOM 813 C C . ALA A 1 103 ? -6.925 1.576 12.943 1.00 95.12 103 ALA A C 1
ATOM 815 O O . ALA A 1 103 ? -6.033 2.155 12.328 1.00 95.12 103 ALA A O 1
ATOM 816 N N . VAL A 1 104 ? -7.532 0.494 12.438 1.00 96.19 104 VAL A N 1
ATOM 817 C CA . VAL A 1 104 ? -7.160 -0.083 11.134 1.00 96.19 104 VAL A CA 1
ATOM 818 C C . VAL A 1 104 ? -7.388 0.911 9.993 1.00 96.19 104 VAL A C 1
ATOM 820 O O . VAL A 1 104 ? -6.506 1.064 9.152 1.00 96.19 104 VAL A O 1
ATOM 823 N N . LYS A 1 105 ? -8.522 1.623 9.961 1.00 95.75 105 LYS A N 1
ATOM 824 C CA . LYS A 1 105 ? -8.783 2.671 8.958 1.00 95.75 105 LYS A CA 1
ATOM 825 C C . LYS A 1 105 ? -7.735 3.783 9.000 1.00 95.75 105 LYS A C 1
ATOM 827 O O . LYS A 1 105 ? -7.251 4.183 7.944 1.00 95.75 105 LYS A O 1
ATOM 832 N N . ALA A 1 106 ? -7.352 4.238 10.193 1.00 94.69 106 ALA A N 1
ATOM 833 C CA . ALA A 1 106 ? -6.317 5.255 10.365 1.00 94.69 106 ALA A CA 1
ATOM 834 C C . ALA A 1 106 ? -4.947 4.772 9.856 1.00 94.69 106 ALA A C 1
ATOM 836 O O . ALA A 1 106 ? -4.287 5.488 9.105 1.00 94.69 106 ALA A O 1
ATOM 837 N N . ILE A 1 107 ? -4.557 3.536 10.185 1.00 95.31 107 ILE A N 1
ATOM 838 C CA . ILE A 1 107 ? -3.313 2.922 9.697 1.00 95.31 107 ILE A CA 1
ATOM 839 C C . ILE A 1 107 ? -3.331 2.788 8.167 1.00 95.31 107 ILE A C 1
ATOM 841 O O . ILE A 1 107 ? -2.371 3.164 7.494 1.00 95.31 107 ILE A O 1
ATOM 845 N N . MET A 1 108 ? -4.429 2.275 7.603 1.00 95.75 108 MET A N 1
ATOM 846 C CA . MET A 1 108 ? -4.600 2.128 6.154 1.00 95.75 108 MET A CA 1
ATOM 847 C C . MET A 1 108 ? -4.509 3.483 5.449 1.00 95.75 108 MET A C 1
ATOM 849 O O . MET A 1 108 ? -3.801 3.597 4.453 1.00 95.75 108 MET A O 1
ATOM 853 N N . TYR A 1 109 ? -5.170 4.514 5.986 1.00 95.44 109 TYR A N 1
ATOM 854 C CA . TYR A 1 109 ? -5.088 5.883 5.477 1.00 95.44 109 TYR A CA 1
ATOM 855 C C . TYR A 1 109 ? -3.649 6.401 5.477 1.00 95.44 109 TYR A C 1
ATOM 857 O O . TYR A 1 109 ? -3.185 6.891 4.453 1.00 95.44 109 TYR A O 1
ATOM 865 N N . GLN A 1 110 ? -2.926 6.249 6.591 1.00 95.88 110 GLN A N 1
ATOM 866 C CA . GLN A 1 110 ? -1.548 6.721 6.718 1.00 95.88 110 GLN A CA 1
ATOM 867 C C . GLN A 1 110 ? -0.626 6.111 5.650 1.00 95.88 110 GLN A C 1
ATOM 869 O O . GLN A 1 110 ? 0.114 6.840 4.994 1.00 95.88 110 GLN A O 1
ATOM 874 N N . TYR A 1 111 ? -0.670 4.792 5.444 1.00 97.50 111 TYR A N 1
ATOM 875 C CA . TYR A 1 111 ? 0.194 4.143 4.449 1.00 97.50 111 TYR A CA 1
ATOM 876 C C . TYR A 1 111 ? -0.244 4.397 3.009 1.00 97.50 111 TYR A C 1
ATOM 878 O O . TYR A 1 111 ? 0.592 4.473 2.113 1.00 97.50 111 TYR A O 1
ATOM 886 N N . VAL A 1 112 ? -1.544 4.559 2.773 1.00 96.62 112 VAL A N 1
ATOM 887 C CA . VAL A 1 112 ? -2.050 4.989 1.469 1.00 96.62 112 VAL A CA 1
ATOM 888 C C . VAL A 1 112 ? -1.603 6.419 1.154 1.00 96.62 112 VAL A C 1
ATOM 890 O O . VAL A 1 112 ? -1.227 6.698 0.017 1.00 96.62 112 VAL A O 1
ATOM 893 N N . GLU A 1 113 ? -1.557 7.303 2.149 1.00 96.81 113 GLU A N 1
ATOM 894 C CA . GLU A 1 113 ? -0.996 8.643 1.991 1.00 96.81 113 GLU A CA 1
ATOM 895 C C . GLU A 1 113 ? 0.505 8.587 1.686 1.00 96.81 113 GLU A C 1
ATOM 897 O O . GLU A 1 113 ? 0.976 9.259 0.774 1.00 96.81 113 GLU A O 1
ATOM 902 N N . GLU A 1 114 ? 1.255 7.721 2.369 1.00 97.38 114 GLU A N 1
ATOM 903 C CA . GLU A 1 114 ? 2.672 7.500 2.066 1.00 97.38 114 GLU A CA 1
ATOM 904 C C . GLU A 1 114 ? 2.886 7.034 0.614 1.00 97.38 114 GLU A C 1
ATOM 906 O O . GLU A 1 114 ? 3.806 7.506 -0.057 1.00 97.38 114 GLU A O 1
ATOM 911 N N . ILE A 1 115 ? 2.029 6.144 0.100 1.00 98.25 115 ILE A N 1
ATOM 912 C CA . ILE A 1 115 ? 2.055 5.734 -1.312 1.00 98.25 115 ILE A CA 1
ATOM 913 C C . ILE A 1 115 ? 1.753 6.926 -2.219 1.00 98.25 115 ILE A C 1
ATOM 915 O O . ILE A 1 115 ? 2.466 7.127 -3.200 1.00 98.25 115 ILE A O 1
ATOM 919 N N . TYR A 1 116 ? 0.736 7.729 -1.888 1.00 97.81 116 TYR A N 1
ATOM 920 C CA . TYR A 1 116 ? 0.339 8.898 -2.673 1.00 97.81 116 TYR A CA 1
ATOM 921 C C . TYR A 1 116 ? 1.499 9.879 -2.880 1.00 97.81 116 TYR A C 1
ATOM 923 O O . TYR A 1 116 ? 1.742 10.317 -4.003 1.00 97.81 116 TYR A O 1
ATOM 931 N N . GLN A 1 117 ? 2.273 10.153 -1.826 1.00 97.75 117 GLN A N 1
ATOM 932 C CA . GLN A 1 117 ? 3.438 11.044 -1.893 1.00 97.75 117 GLN A CA 1
ATOM 933 C C . GLN A 1 117 ? 4.592 10.483 -2.744 1.00 97.75 117 GLN A C 1
ATOM 935 O O . GLN A 1 117 ? 5.464 11.232 -3.179 1.00 97.75 117 GLN A O 1
ATOM 940 N N . LYS A 1 118 ? 4.614 9.169 -3.004 1.00 97.81 118 LYS A N 1
ATOM 941 C CA . LYS A 1 118 ? 5.646 8.493 -3.809 1.00 97.81 118 LYS A CA 1
ATOM 942 C C . LYS A 1 118 ? 5.270 8.335 -5.286 1.00 97.81 118 LYS A C 1
ATOM 944 O O . LYS A 1 118 ? 6.077 7.779 -6.033 1.00 97.81 118 LYS A O 1
ATOM 949 N N . ILE A 1 119 ? 4.075 8.762 -5.713 1.00 97.81 119 ILE A N 1
ATOM 950 C CA . ILE A 1 119 ? 3.594 8.601 -7.097 1.00 97.81 119 ILE A CA 1
ATOM 951 C C . ILE A 1 119 ? 4.419 9.477 -8.052 1.00 97.81 119 ILE A C 1
ATOM 953 O O . ILE A 1 119 ? 4.334 10.703 -7.971 1.00 97.81 119 ILE A O 1
ATOM 957 N N . PRO A 1 120 ? 5.171 8.888 -9.002 1.00 95.81 120 PRO A N 1
ATOM 958 C CA . PRO A 1 120 ? 5.812 9.661 -10.059 1.00 95.81 120 PRO A CA 1
ATOM 959 C C . PRO A 1 120 ? 4.757 10.191 -11.031 1.00 95.81 120 PRO A C 1
ATOM 961 O O . PRO A 1 120 ? 3.890 9.436 -11.471 1.00 95.81 120 PRO A O 1
ATOM 964 N N . SER A 1 121 ? 4.875 11.450 -11.453 1.00 92.69 121 SER A N 1
ATOM 965 C CA . SER A 1 121 ? 4.025 12.014 -12.516 1.00 92.69 121 SER A CA 1
ATOM 966 C C . SER A 1 121 ? 4.220 11.322 -13.870 1.00 92.69 121 SER A C 1
ATOM 968 O O . SER A 1 121 ? 3.329 11.344 -14.712 1.00 92.69 121 SER A O 1
ATOM 970 N N . THR A 1 122 ? 5.375 10.687 -14.076 1.00 93.88 122 THR A N 1
ATOM 971 C CA . THR A 1 122 ? 5.728 9.945 -15.292 1.00 93.88 122 THR A CA 1
ATOM 972 C C . THR A 1 122 ? 5.280 8.482 -15.269 1.00 93.88 122 THR A C 1
ATOM 974 O O . THR A 1 122 ? 5.429 7.790 -16.274 1.00 93.88 122 THR A O 1
ATOM 977 N N . ASP A 1 123 ? 4.753 7.984 -14.144 1.00 95.06 123 ASP A N 1
ATOM 978 C CA . ASP A 1 123 ? 4.350 6.584 -14.028 1.00 95.06 123 ASP A CA 1
ATOM 979 C C . ASP A 1 123 ? 3.053 6.311 -14.818 1.00 95.06 123 ASP A C 1
ATOM 981 O O . ASP A 1 123 ? 2.063 7.027 -14.621 1.00 95.06 123 ASP A O 1
ATOM 985 N N . PRO A 1 124 ? 2.996 5.260 -15.661 1.00 95.31 124 PRO A N 1
ATOM 986 C CA . PRO A 1 124 ? 1.804 4.940 -16.452 1.00 95.31 124 PRO A CA 1
ATOM 987 C C . PRO A 1 124 ? 0.553 4.622 -15.619 1.00 95.31 124 PRO A C 1
ATOM 989 O O . PRO A 1 124 ? -0.569 4.757 -16.109 1.00 95.31 124 PRO A O 1
ATOM 992 N N . SER A 1 125 ? 0.728 4.175 -14.373 1.00 95.50 125 SER A N 1
ATOM 993 C CA . SER A 1 125 ? -0.360 3.824 -13.458 1.00 95.50 125 SER A CA 1
ATOM 994 C C . SER A 1 125 ? -0.727 4.958 -12.502 1.00 95.50 125 SER A C 1
ATOM 996 O O . SER A 1 125 ? -1.711 4.814 -11.781 1.00 95.50 125 SER A O 1
ATOM 998 N N . SER A 1 126 ? -0.016 6.092 -12.523 1.00 96.38 126 SER A N 1
ATOM 999 C CA . SER A 1 126 ? -0.206 7.236 -11.614 1.00 96.38 126 SER A CA 1
ATOM 1000 C C . SER A 1 126 ? -1.675 7.632 -11.422 1.00 96.38 126 SER A C 1
ATOM 1002 O O . SER A 1 126 ? -2.166 7.608 -10.294 1.00 96.38 126 SER A O 1
ATOM 1004 N N . ASN A 1 127 ? -2.408 7.898 -12.508 1.00 97.06 127 ASN A N 1
ATOM 1005 C CA . ASN A 1 127 ? -3.829 8.267 -12.460 1.00 97.06 127 ASN A CA 1
ATOM 1006 C C . ASN A 1 127 ? -4.699 7.188 -11.796 1.00 97.06 127 ASN A C 1
ATOM 1008 O O . ASN A 1 127 ? -5.557 7.498 -10.971 1.00 97.06 127 ASN A O 1
ATOM 1012 N N . LYS A 1 128 ? -4.464 5.910 -12.117 1.00 96.94 128 LYS A N 1
ATOM 1013 C CA . LYS A 1 128 ? -5.207 4.788 -11.518 1.00 96.94 128 LYS A CA 1
ATOM 1014 C C . LYS A 1 128 ? -4.898 4.662 -10.029 1.00 96.94 128 LYS A C 1
ATOM 1016 O O . LYS A 1 128 ? -5.807 4.457 -9.230 1.00 96.94 128 LYS A O 1
ATOM 1021 N N . THR A 1 129 ? -3.629 4.827 -9.652 1.00 97.69 129 THR A N 1
ATOM 1022 C CA . THR A 1 129 ? -3.201 4.829 -8.251 1.00 97.69 129 THR A CA 1
ATOM 1023 C C . THR A 1 129 ? -3.871 5.965 -7.487 1.00 97.69 129 THR A C 1
ATOM 1025 O O . THR A 1 129 ? -4.431 5.741 -6.421 1.00 97.69 129 THR A O 1
ATOM 1028 N N . GLN A 1 130 ? -3.895 7.178 -8.039 1.00 97.56 130 GLN A N 1
ATOM 1029 C CA . GLN A 1 130 ? -4.565 8.315 -7.406 1.00 97.56 130 GLN A CA 1
ATOM 1030 C C . GLN A 1 130 ? -6.070 8.075 -7.225 1.00 97.56 130 GLN A C 1
ATOM 1032 O O . GLN A 1 130 ? -6.607 8.376 -6.160 1.00 97.56 130 GLN A O 1
ATOM 1037 N N . GLN A 1 131 ? -6.741 7.486 -8.220 1.00 96.56 131 GLN A N 1
ATOM 1038 C CA . GLN A 1 131 ? -8.168 7.157 -8.144 1.00 96.56 131 GLN A CA 1
ATOM 1039 C C . GLN A 1 131 ? -8.472 6.144 -7.034 1.00 96.56 131 GLN A C 1
ATOM 1041 O O . GLN A 1 131 ? -9.331 6.409 -6.195 1.00 96.56 131 GLN A O 1
ATOM 1046 N N . VAL A 1 132 ? -7.745 5.020 -6.974 1.00 96.56 132 VAL A N 1
ATOM 1047 C CA . VAL A 1 132 ? -7.977 4.011 -5.924 1.00 96.56 132 VAL A CA 1
ATOM 1048 C C . VAL A 1 132 ? -7.668 4.569 -4.533 1.00 96.56 132 VAL A C 1
ATOM 1050 O O . VAL A 1 132 ? -8.409 4.318 -3.583 1.00 96.56 132 VAL A O 1
ATOM 1053 N N . ILE A 1 133 ? -6.632 5.403 -4.411 1.00 96.50 133 ILE A N 1
ATOM 1054 C CA . ILE A 1 133 ? -6.305 6.098 -3.163 1.00 96.50 133 ILE A CA 1
ATOM 1055 C C . ILE A 1 133 ? -7.438 7.035 -2.742 1.00 96.50 133 ILE A C 1
ATOM 1057 O O . ILE A 1 133 ? -7.826 7.024 -1.575 1.00 96.50 133 ILE A O 1
ATOM 1061 N N . ALA A 1 134 ? -8.012 7.808 -3.667 1.00 94.81 134 ALA A N 1
ATOM 1062 C CA . ALA A 1 134 ? -9.148 8.677 -3.373 1.00 94.81 134 ALA A CA 1
ATOM 1063 C C . ALA A 1 134 ? -10.359 7.878 -2.857 1.00 94.81 134 ALA A C 1
ATOM 1065 O O . ALA A 1 134 ? -10.975 8.273 -1.864 1.00 94.81 134 ALA A O 1
ATOM 1066 N N . SER A 1 135 ? -10.651 6.718 -3.457 1.00 92.44 135 SER A N 1
ATOM 1067 C CA . SER A 1 135 ? -11.699 5.813 -2.971 1.00 92.44 135 SER A CA 1
ATOM 1068 C C . SER A 1 135 ? -11.416 5.306 -1.555 1.00 92.44 135 SER A C 1
ATOM 1070 O O . SER A 1 135 ? -12.315 5.313 -0.715 1.00 92.44 135 SER A O 1
ATOM 1072 N N . ILE A 1 136 ? -10.172 4.916 -1.252 1.00 93.44 136 ILE A N 1
ATOM 1073 C CA . ILE A 1 136 ? -9.781 4.469 0.095 1.00 93.44 136 ILE A CA 1
ATOM 1074 C C . ILE A 1 136 ? -9.906 5.612 1.110 1.00 93.44 136 ILE A C 1
ATOM 1076 O O . ILE A 1 136 ? -10.464 5.407 2.190 1.00 93.44 136 ILE A O 1
ATOM 1080 N N . ARG A 1 137 ? -9.449 6.825 0.767 1.00 92.50 137 ARG A N 1
ATOM 1081 C CA . ARG A 1 137 ? -9.577 8.013 1.629 1.00 92.50 137 ARG A CA 1
ATOM 1082 C C . ARG A 1 137 ? -11.036 8.259 2.013 1.00 92.50 137 ARG A C 1
ATOM 1084 O O . ARG A 1 137 ? -11.316 8.447 3.192 1.00 92.50 137 ARG A O 1
ATOM 1091 N N . ALA A 1 138 ? -11.965 8.170 1.061 1.00 89.06 138 ALA A N 1
ATOM 1092 C CA . ALA A 1 138 ? -13.390 8.377 1.320 1.00 89.06 138 ALA A CA 1
ATOM 1093 C C . ALA A 1 138 ? -13.979 7.398 2.361 1.00 89.06 138 ALA A C 1
ATOM 1095 O O . ALA A 1 138 ? -14.890 7.764 3.096 1.00 89.06 138 ALA A O 1
ATOM 1096 N N . MET A 1 139 ? -13.452 6.171 2.467 1.00 83.94 139 MET A N 1
ATOM 1097 C CA . MET A 1 139 ? -13.897 5.182 3.466 1.00 83.94 139 MET A CA 1
ATOM 1098 C C . MET A 1 139 ? -13.168 5.279 4.810 1.00 83.94 139 MET A C 1
ATOM 1100 O O . MET A 1 139 ? -13.692 4.809 5.830 1.00 83.94 139 MET A O 1
ATOM 1104 N N . SER A 1 140 ? -11.952 5.825 4.800 1.00 75.94 140 SER A N 1
ATOM 1105 C CA . SER A 1 140 ? -11.073 5.908 5.968 1.00 75.94 140 SER A CA 1
ATOM 1106 C C . SER A 1 140 ? -11.146 7.245 6.698 1.00 75.94 140 SER A C 1
ATOM 1108 O O . SER A 1 140 ? -10.716 7.299 7.847 1.00 75.94 140 SER A O 1
ATOM 1110 N N . LEU A 1 141 ? -11.696 8.296 6.079 1.00 67.25 141 LEU A N 1
ATOM 1111 C CA . LEU A 1 141 ? -11.925 9.577 6.743 1.00 67.25 141 LEU A CA 1
ATOM 1112 C C . LEU A 1 141 ? -12.890 9.384 7.928 1.00 67.25 141 LEU A C 1
ATOM 1114 O O . LEU A 1 141 ? -14.045 8.993 7.731 1.00 67.25 141 LEU A O 1
ATOM 1118 N N . PRO A 1 142 ? -12.444 9.651 9.166 1.00 55.12 142 PRO A N 1
ATOM 1119 C CA . PRO A 1 142 ? -13.353 9.761 10.288 1.00 55.12 142 PRO A CA 1
ATOM 1120 C C . PRO A 1 142 ? -14.153 11.057 10.118 1.00 55.12 142 PRO A C 1
ATOM 1122 O O . PRO A 1 142 ? -13.594 12.097 9.781 1.00 55.12 142 PRO A O 1
ATOM 1125 N N . GLY A 1 143 ? -15.456 11.032 10.395 1.00 48.56 143 GLY A N 1
ATOM 1126 C CA . GLY A 1 143 ? -16.276 12.244 10.538 1.00 48.56 143 GLY A CA 1
ATOM 1127 C C . GLY A 1 143 ? -15.919 13.076 11.782 1.00 48.56 143 GLY A C 1
ATOM 1128 O O . GLY A 1 143 ? -16.807 13.606 12.436 1.00 48.56 143 GLY A O 1
ATOM 1129 N N . GLY A 1 144 ? -14.641 13.144 12.159 1.00 49.03 144 GLY A N 1
ATOM 1130 C CA . GLY A 1 144 ? -14.144 13.832 13.344 1.00 49.03 144 GLY A CA 1
ATOM 1131 C C . GLY A 1 144 ? -12.635 14.076 13.250 1.00 49.03 144 GLY A C 1
ATOM 1132 O O . GLY A 1 144 ? -11.961 13.406 12.464 1.00 49.03 144 GLY A O 1
ATOM 1133 N N . PRO A 1 145 ? -12.089 15.036 14.017 1.00 41.00 145 PRO A N 1
ATOM 1134 C CA . PRO A 1 145 ? -10.716 15.481 13.846 1.00 41.00 145 PRO A CA 1
ATOM 1135 C C . PRO A 1 145 ? -9.758 14.313 14.074 1.00 41.00 145 PRO A C 1
ATOM 1137 O O . PRO A 1 145 ? -9.752 13.698 15.142 1.00 41.00 145 PRO A O 1
ATOM 1140 N N . MET A 1 146 ? -8.931 14.018 13.070 1.00 46.66 146 MET A N 1
ATOM 1141 C CA . MET A 1 146 ? -7.756 13.180 13.258 1.00 46.66 146 MET A CA 1
ATOM 1142 C C . MET A 1 146 ? -6.877 13.883 14.290 1.00 46.66 146 MET A C 1
ATOM 1144 O O . MET A 1 146 ? -6.286 14.923 14.004 1.00 46.66 146 MET A O 1
ATOM 1148 N N . ALA A 1 147 ? -6.817 13.347 15.506 1.00 43.66 147 ALA A N 1
ATOM 1149 C CA . ALA A 1 147 ? -5.815 13.771 16.464 1.00 43.66 147 ALA A CA 1
ATOM 1150 C C . ALA A 1 147 ? -4.449 13.437 15.852 1.00 43.66 147 ALA A C 1
ATOM 1152 O O . ALA A 1 147 ? -4.028 12.280 15.851 1.00 43.66 147 ALA A O 1
ATOM 1153 N N . SER A 1 148 ? -3.784 14.447 15.287 1.00 43.84 148 SER A N 1
ATOM 1154 C CA . SER A 1 148 ? -2.370 14.383 14.940 1.00 43.84 148 SER A CA 1
ATOM 1155 C C . SER A 1 148 ? -1.611 14.082 16.228 1.00 43.84 148 SER A C 1
ATOM 1157 O O . SER A 1 148 ? -1.314 14.974 17.024 1.00 43.84 148 SER A O 1
ATOM 1159 N N . ARG A 1 149 ? -1.344 12.800 16.494 1.00 51.62 149 ARG A N 1
ATOM 1160 C CA . ARG A 1 149 ? -0.379 12.409 17.516 1.00 51.62 149 ARG A CA 1
ATOM 1161 C C . ARG A 1 149 ? 0.995 12.708 16.940 1.00 51.62 149 ARG A C 1
ATOM 1163 O O . ARG A 1 149 ? 1.644 11.844 16.358 1.00 51.62 149 ARG A O 1
ATOM 1170 N N . HIS A 1 150 ? 1.436 13.950 17.112 1.00 46.91 150 HIS A N 1
ATOM 1171 C CA . HIS A 1 150 ? 2.854 14.262 17.075 1.00 46.91 150 HIS A CA 1
ATOM 1172 C C . HIS A 1 150 ? 3.528 13.384 18.134 1.00 46.91 150 HIS A C 1
ATOM 1174 O O . HIS A 1 150 ? 3.422 13.637 19.334 1.00 46.91 150 HIS A O 1
ATOM 1180 N N . HIS A 1 151 ? 4.172 12.303 17.693 1.00 55.41 151 HIS A N 1
ATOM 1181 C CA . HIS A 1 151 ? 5.064 11.514 18.529 1.00 55.41 151 HIS A CA 1
ATOM 1182 C C . HIS A 1 151 ? 6.287 12.377 18.850 1.00 55.41 151 HIS A C 1
ATOM 1184 O O . HIS A 1 151 ? 7.330 12.277 18.205 1.00 55.41 151 HIS A O 1
ATOM 1190 N N . TYR A 1 152 ? 6.172 13.241 19.856 1.00 53.94 152 TYR A N 1
ATOM 1191 C CA . TYR A 1 152 ? 7.351 13.735 20.548 1.00 53.94 152 TYR A CA 1
ATOM 1192 C C . TYR A 1 152 ? 8.011 12.513 21.182 1.00 53.94 152 TYR A C 1
ATOM 1194 O O . TYR A 1 152 ? 7.456 11.896 22.091 1.00 53.94 152 TYR A O 1
ATOM 1202 N N . SER A 1 153 ? 9.158 12.100 20.638 1.00 57.66 153 SER A N 1
ATOM 1203 C CA . SER A 1 153 ? 9.934 11.018 21.239 1.00 57.66 153 SER A CA 1
ATOM 1204 C C . SER A 1 153 ? 10.223 11.398 22.698 1.00 57.66 153 SER A C 1
ATOM 1206 O O . SER A 1 153 ? 10.684 12.521 22.928 1.00 57.66 153 SER A O 1
ATOM 1208 N N . PRO A 1 154 ? 9.984 10.511 23.683 1.00 65.12 154 PRO A N 1
ATOM 1209 C CA . PRO A 1 154 ? 10.233 10.797 25.102 1.00 65.12 154 PRO A CA 1
ATOM 1210 C C . PRO A 1 154 ? 11.687 11.218 25.372 1.00 65.12 154 PRO A C 1
ATOM 1212 O O . PRO A 1 154 ? 11.971 11.893 26.360 1.00 65.12 154 PRO A O 1
ATOM 1215 N N . ILE A 1 155 ? 12.592 10.905 24.439 1.00 70.94 155 ILE A N 1
ATOM 1216 C CA . ILE A 1 155 ? 13.977 11.371 24.431 1.00 70.94 155 ILE A CA 1
ATOM 1217 C C . ILE A 1 155 ? 14.051 12.907 24.393 1.00 70.94 155 ILE A C 1
ATOM 1219 O O . ILE A 1 155 ? 14.797 13.483 25.178 1.00 70.94 155 ILE A O 1
ATOM 1223 N N . TYR A 1 156 ? 13.250 13.599 23.576 1.00 79.38 156 TYR A N 1
ATOM 1224 C CA . TYR A 1 156 ? 13.304 15.066 23.490 1.00 79.38 156 TYR A CA 1
ATOM 1225 C C . TYR A 1 156 ? 12.881 15.748 24.790 1.00 79.38 156 TYR A C 1
ATOM 1227 O O . TYR A 1 156 ? 13.513 16.719 25.198 1.00 79.38 156 TYR A O 1
ATOM 1235 N N . LEU A 1 157 ? 11.858 15.214 25.464 1.00 76.56 157 LEU A N 1
ATOM 1236 C CA . LEU A 1 157 ? 11.436 15.713 26.774 1.00 76.56 157 LEU A CA 1
ATOM 1237 C C . LEU A 1 157 ? 12.540 15.510 27.815 1.00 76.56 157 LEU A C 1
ATOM 1239 O O . LEU A 1 157 ? 12.845 16.430 28.569 1.00 76.56 157 LEU A O 1
ATOM 1243 N N . SER A 1 158 ? 13.197 14.345 27.808 1.00 82.62 158 SER A N 1
ATOM 1244 C CA . SER A 1 158 ? 14.328 14.093 28.707 1.00 82.62 158 SER A CA 1
ATOM 1245 C C . SER A 1 158 ? 15.518 15.022 28.432 1.00 82.62 158 SER A C 1
ATOM 1247 O O . SER A 1 158 ? 16.073 15.590 29.368 1.00 82.62 158 SER A O 1
ATOM 1249 N N . CYS A 1 159 ? 15.860 15.265 27.161 1.00 85.75 159 CYS A N 1
ATOM 1250 C CA . CYS A 1 159 ? 16.931 16.186 26.784 1.00 85.75 159 CYS A CA 1
ATOM 1251 C C . CYS A 1 159 ? 16.608 17.633 27.176 1.00 85.75 159 CYS A C 1
ATOM 1253 O O . CYS A 1 159 ? 17.475 18.320 27.707 1.00 85.75 159 CYS A O 1
ATOM 1255 N N . ALA A 1 160 ? 15.371 18.092 26.963 1.00 88.31 160 ALA A N 1
ATOM 1256 C CA . ALA A 1 160 ? 14.954 19.441 27.335 1.00 88.31 160 ALA A CA 1
ATOM 1257 C C . ALA A 1 160 ? 15.012 19.663 28.856 1.00 88.31 160 ALA A C 1
ATOM 1259 O O . ALA A 1 160 ? 15.509 20.695 29.302 1.00 88.31 160 ALA A O 1
ATOM 1260 N N . MET A 1 161 ? 14.576 18.680 29.654 1.00 91.56 161 MET A N 1
ATOM 1261 C CA . MET A 1 161 ? 14.676 18.759 31.116 1.00 91.56 161 MET A CA 1
ATOM 1262 C C . MET A 1 161 ? 16.129 18.766 31.601 1.00 91.56 161 MET A C 1
ATOM 1264 O O . MET A 1 161 ? 16.464 19.540 32.495 1.00 91.56 161 MET A O 1
ATOM 1268 N N . LEU A 1 162 ? 17.003 17.952 30.998 1.00 93.44 162 LEU A N 1
ATOM 1269 C CA . LEU A 1 162 ? 18.430 17.937 31.334 1.00 93.44 162 LEU A CA 1
ATOM 1270 C C . LEU A 1 162 ? 19.103 19.273 31.008 1.00 93.44 162 LEU A C 1
ATOM 1272 O O . LEU A 1 162 ? 19.844 19.796 31.836 1.00 93.44 162 LEU A O 1
ATOM 1276 N N . LEU A 1 163 ? 18.816 19.854 29.840 1.00 94.06 163 LEU A N 1
ATOM 1277 C CA . LEU A 1 163 ? 19.343 21.167 29.467 1.00 94.06 163 LEU A CA 1
ATOM 1278 C C . LEU A 1 163 ? 18.854 22.257 30.423 1.00 94.06 163 LEU A C 1
ATOM 1280 O O . LEU A 1 163 ? 19.669 23.033 30.908 1.00 94.06 163 LEU A O 1
ATOM 1284 N N . ALA A 1 164 ? 17.563 22.271 30.764 1.00 94.44 164 ALA A N 1
ATOM 1285 C CA . ALA A 1 164 ? 17.016 23.228 31.724 1.00 94.44 164 ALA A CA 1
ATOM 1286 C C . ALA A 1 164 ? 17.666 23.093 33.113 1.00 94.44 164 ALA A C 1
ATOM 1288 O O . ALA A 1 164 ? 18.012 24.100 33.730 1.00 94.44 164 ALA A O 1
ATOM 1289 N N . ALA A 1 165 ? 17.887 21.862 33.584 1.00 94.38 165 ALA A N 1
ATOM 1290 C CA . ALA A 1 165 ? 18.546 21.604 34.862 1.00 94.38 165 ALA A CA 1
ATOM 1291 C C . ALA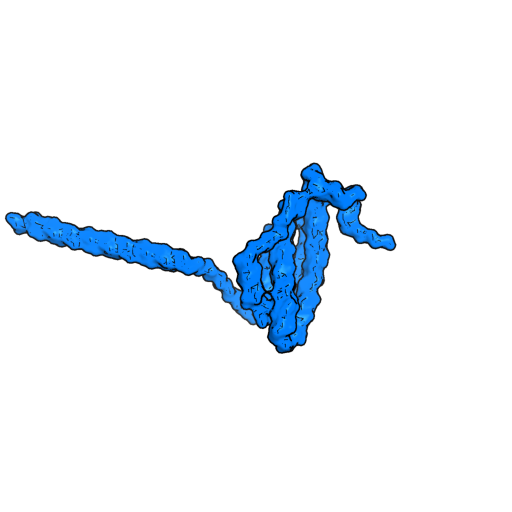 A 1 165 ? 20.009 22.077 34.869 1.00 94.38 165 ALA A C 1
ATOM 1293 O O . ALA A 1 165 ? 20.441 22.717 35.828 1.00 94.38 165 ALA A O 1
ATOM 1294 N N . LEU A 1 166 ? 20.759 21.820 33.792 1.00 94.31 166 LEU A N 1
ATOM 1295 C CA . LEU A 1 166 ? 22.144 22.280 33.654 1.00 94.31 166 LEU A CA 1
ATOM 1296 C C . LEU A 1 166 ? 22.229 23.808 33.554 1.00 94.31 166 LEU A C 1
ATOM 1298 O O . LEU A 1 166 ? 23.085 24.414 34.195 1.00 94.31 166 LEU A O 1
ATOM 1302 N N . SER A 1 167 ? 21.319 24.444 32.812 1.00 93.38 167 SER A N 1
ATOM 1303 C CA . SER A 1 167 ? 21.230 25.906 32.744 1.00 93.38 167 SER A CA 1
ATOM 1304 C C . SER A 1 167 ? 20.903 26.522 34.105 1.00 93.38 167 SER A C 1
ATOM 1306 O O . SER A 1 167 ? 21.517 27.519 34.480 1.00 93.38 167 SER A O 1
ATOM 1308 N N . TRP A 1 168 ? 19.989 25.914 34.870 1.00 92.44 168 TRP A N 1
ATOM 1309 C CA . TRP A 1 168 ? 19.650 26.364 36.222 1.00 92.44 168 TRP A CA 1
ATOM 1310 C C . TRP A 1 168 ? 20.846 26.261 37.173 1.00 92.44 168 TRP A C 1
ATOM 1312 O O . TRP A 1 168 ? 21.154 27.213 37.888 1.00 92.44 168 TRP A O 1
ATOM 1322 N N . GLN A 1 169 ? 21.561 25.132 37.145 1.00 93.12 169 GLN A N 1
ATOM 1323 C CA . GLN A 1 169 ? 22.773 24.948 37.944 1.00 93.12 169 GLN A CA 1
ATOM 1324 C C . GLN A 1 169 ? 23.840 25.981 37.578 1.00 93.12 169 GLN A C 1
ATOM 1326 O O . GLN A 1 169 ? 24.372 26.640 38.468 1.00 93.12 169 GLN A O 1
ATOM 1331 N N . TYR A 1 170 ? 24.097 26.185 36.286 1.00 90.44 170 TYR A N 1
ATOM 1332 C CA . TYR A 1 170 ? 25.074 27.161 35.810 1.00 90.44 170 TYR A CA 1
ATOM 1333 C C . TYR A 1 170 ? 24.744 28.588 36.269 1.00 90.44 170 TYR A C 1
ATOM 1335 O O . TYR A 1 170 ? 25.605 29.271 36.824 1.00 90.44 170 TYR A O 1
ATOM 1343 N N . LEU A 1 171 ? 23.484 29.013 36.121 1.00 89.50 171 LEU A N 1
ATOM 1344 C CA . LEU A 1 171 ? 23.039 30.338 36.553 1.00 89.50 171 LEU A CA 1
ATOM 1345 C C . LEU A 1 171 ? 23.141 30.505 38.076 1.00 89.50 171 LEU A C 1
ATOM 1347 O O . LEU A 1 171 ? 23.592 31.544 38.552 1.00 89.50 171 LEU A O 1
ATOM 1351 N N . SER A 1 172 ? 22.787 29.467 38.841 1.00 87.56 172 SER A N 1
ATOM 1352 C CA . SER A 1 172 ? 22.892 29.495 40.304 1.00 87.56 172 SER A CA 1
ATOM 1353 C C . SER A 1 172 ? 24.341 29.621 40.788 1.00 87.56 172 SER A C 1
ATOM 1355 O O . SER A 1 172 ? 24.607 30.344 41.746 1.00 87.56 172 SER A O 1
ATOM 1357 N N . THR A 1 173 ? 25.288 28.977 40.100 1.00 89.12 173 THR A N 1
ATOM 1358 C CA . THR A 1 173 ? 26.719 29.061 40.415 1.00 89.12 173 THR A CA 1
ATOM 1359 C C . THR A 1 173 ? 27.279 30.444 40.093 1.00 89.12 173 THR A C 1
ATOM 1361 O O . THR A 1 173 ? 28.030 30.990 40.896 1.00 89.12 173 THR A O 1
ATOM 1364 N N . ILE A 1 174 ? 26.877 31.049 38.968 1.00 88.25 174 ILE A N 1
ATOM 1365 C CA . ILE A 1 174 ? 27.273 32.425 38.622 1.00 88.25 174 ILE A CA 1
ATOM 1366 C C . ILE A 1 174 ? 26.709 33.433 39.622 1.00 88.25 174 ILE A C 1
ATOM 1368 O O . ILE A 1 174 ? 27.433 34.339 40.024 1.00 88.25 174 ILE A O 1
ATOM 1372 N N . SER A 1 175 ? 25.451 33.280 40.048 1.00 86.75 175 SER A N 1
ATOM 1373 C CA . SER A 1 175 ? 24.841 34.179 41.037 1.00 86.75 175 SER A CA 1
ATOM 1374 C C . SER A 1 175 ? 25.627 34.172 42.349 1.00 86.75 175 SER A C 1
ATOM 1376 O O . SER A 1 175 ? 25.984 35.233 42.848 1.00 86.75 175 SER A O 1
ATOM 1378 N N . LYS A 1 176 ? 25.977 32.980 42.852 1.00 82.69 176 LYS A N 1
ATOM 1379 C CA . LYS A 1 176 ? 26.777 32.829 44.077 1.00 82.69 176 LYS A CA 1
ATOM 1380 C C . LYS A 1 176 ? 28.186 33.395 43.935 1.00 82.69 176 LYS A C 1
ATOM 1382 O O . LYS A 1 176 ? 28.633 34.129 44.805 1.00 82.69 176 LYS A O 1
ATOM 1387 N N . ALA A 1 177 ? 28.860 33.105 42.820 1.00 80.62 177 ALA A N 1
ATOM 1388 C CA . ALA A 1 177 ? 30.179 33.669 42.553 1.00 80.62 177 ALA A CA 1
ATOM 1389 C C . ALA A 1 177 ? 30.122 35.205 42.502 1.00 80.62 177 ALA A C 1
ATOM 1391 O O . ALA A 1 177 ? 30.981 35.875 43.060 1.00 80.62 177 ALA A O 1
ATOM 1392 N N . THR A 1 178 ? 29.087 35.771 41.874 1.00 80.62 178 THR A N 1
ATOM 1393 C CA . THR A 1 178 ? 28.899 37.228 41.780 1.00 80.62 178 THR A CA 1
ATOM 1394 C C . THR A 1 178 ? 28.691 37.864 43.157 1.00 80.62 178 THR A C 1
ATOM 1396 O O . THR A 1 178 ? 29.305 38.889 43.438 1.00 80.62 178 THR A O 1
ATOM 1399 N N . GLU A 1 179 ? 27.885 37.251 44.028 1.00 77.12 179 GLU A N 1
ATOM 1400 C CA . GLU A 1 179 ? 27.693 37.706 45.415 1.00 77.12 179 GLU A CA 1
ATOM 1401 C C . GLU A 1 179 ? 29.007 37.669 46.216 1.00 77.12 179 GLU A C 1
ATOM 1403 O O . GLU A 1 179 ? 29.335 38.640 46.897 1.00 77.12 179 GLU A O 1
ATOM 1408 N N . GLU A 1 180 ? 29.809 36.609 46.068 1.00 72.75 180 GLU A N 1
ATOM 1409 C CA . GLU A 1 180 ? 31.124 36.492 46.716 1.00 72.75 180 GLU A CA 1
ATOM 1410 C C . GLU A 1 180 ? 32.130 37.549 46.217 1.00 72.75 180 GLU A C 1
ATOM 1412 O O . GLU A 1 180 ? 32.871 38.118 47.020 1.00 72.75 180 GLU A O 1
ATOM 1417 N N . TYR A 1 181 ? 32.141 37.870 44.916 1.00 68.19 181 TYR A N 1
ATOM 1418 C CA . TYR A 1 181 ? 33.001 38.926 44.361 1.00 68.19 181 TYR A CA 1
ATOM 1419 C C . TYR A 1 181 ? 32.615 40.328 44.843 1.00 68.19 181 TYR A C 1
ATOM 1421 O O . TYR A 1 181 ? 33.500 41.131 45.135 1.00 68.19 181 TYR A O 1
ATOM 1429 N N . VAL A 1 182 ? 31.316 40.632 44.933 1.00 69.19 182 VAL A N 1
ATOM 1430 C CA . VAL A 1 182 ? 30.834 41.927 45.442 1.00 69.19 182 VAL A CA 1
ATOM 1431 C C . VAL A 1 182 ? 31.235 42.102 46.907 1.00 69.19 182 VAL A C 1
ATOM 1433 O O . VAL A 1 182 ? 31.766 43.143 47.279 1.00 69.19 182 VAL A O 1
ATOM 1436 N N . GLN A 1 183 ? 31.086 41.053 47.716 1.00 65.31 183 GLN A N 1
ATOM 1437 C CA . GLN A 1 183 ? 31.401 41.095 49.143 1.00 65.31 183 GLN A CA 1
ATOM 1438 C C . GLN A 1 183 ? 32.915 41.149 49.435 1.00 65.31 183 GLN A C 1
ATOM 1440 O O . GLN A 1 183 ? 33.326 41.670 50.470 1.00 65.31 183 GLN A O 1
ATOM 1445 N N . ALA A 1 184 ? 33.758 40.656 48.522 1.00 65.56 184 ALA A N 1
ATOM 1446 C CA . ALA A 1 184 ? 35.216 40.774 48.608 1.00 65.56 184 ALA A CA 1
ATOM 1447 C C . ALA A 1 184 ? 35.761 42.138 48.134 1.00 65.56 184 ALA A C 1
ATOM 1449 O O . ALA A 1 184 ? 36.894 42.472 48.464 1.00 65.56 184 ALA A O 1
ATOM 1450 N N . GLY A 1 185 ? 34.986 42.907 47.359 1.00 58.25 185 GLY A N 1
ATOM 1451 C CA . GLY A 1 185 ? 35.363 44.243 46.878 1.00 58.25 185 GLY A CA 1
ATOM 1452 C C . GLY A 1 185 ? 34.967 45.402 47.803 1.00 58.25 185 GLY A C 1
ATOM 1453 O O . GLY A 1 185 ? 35.391 46.529 47.558 1.00 58.25 185 GLY A O 1
ATOM 1454 N N . GLU A 1 186 ? 34.159 45.143 48.838 1.00 55.03 186 GLU A N 1
ATOM 1455 C CA . GLU A 1 186 ? 33.708 46.137 49.831 1.00 55.03 186 GLU A CA 1
ATOM 1456 C C . GLU A 1 186 ? 34.529 46.138 51.143 1.00 55.03 186 GLU A C 1
ATOM 1458 O O . GLU A 1 186 ? 34.233 46.931 52.038 1.00 55.03 186 GLU A O 1
ATOM 1463 N N . ASN A 1 187 ? 35.574 45.304 51.249 1.00 46.78 187 ASN A N 1
ATOM 1464 C CA . ASN A 1 187 ? 36.557 45.296 52.349 1.00 46.78 187 ASN A CA 1
ATOM 1465 C C . ASN A 1 187 ? 37.933 45.776 51.876 1.00 46.78 187 ASN A C 1
ATOM 1467 O O . ASN A 1 187 ? 38.667 46.343 52.717 1.00 46.78 187 ASN A O 1
#

Secondary structure (DSSP, 8-state):
----GGGGT-SSGGGGGSGGGHHHHHHHHHHHHHHHHTTHHHHHHHHHH--SHHHHHHHHHHHHHHHHHHHHHTT-GGGGTS-----HHHHHHHHHH-SSHHHHHHHHHHHHHHHHHT--TT-TTHHHHHHHHHHHHHHH--SS---------HHHHHHHHHHHHHHHHHHHHHHHHHHHHHHHH--

Radius of gyration: 26.18 Å; chains: 1; bounding box: 55×62×75 Å

Foldseek 3Di:
DDDDLLVVQDVDPVCCLPPVSLVSVLLSLQVVLLVVLLCLVVLLVVLQPDDDQVVSLVSLLVVLLVLLQSLQSHSDSVVSVDDGHDDPVVSVVSSVQSRHSLSSLVSNLVSLVSNLVNQDPPRPCSVSSVVSSVVSCVVSDDPDDDPPPPCPPVVVVVVVVVVVVVVVVVVVVVVVVVVVVVVVVVD

InterPro domains:
  IPR002060 Squalene/phytoene synthase [PF00494] (6-89)
  IPR008949 Isoprenoid synthase domain superfamily [G3DSA:1.10.600.10] (4-140)
  IPR008949 Isoprenoid synthase domain superfamily [SSF48576] (5-138)
  IPR044844 Trans-isoprenyl diphosphate synthases, eukaryotic-type [PTHR11626] (4-172)

Sequence (187 aa):
MHYRVWSRYAKKLSDLAKPENIDMAVQCLNELITNALHHVPDVLTYLSRLKNQSVFNFCAIPQVMAIATLAACYNNKQVFRGVVKIRKGQAVTLMMDATNIQAVKAIMYQYVEEIYQKIPSTDPSSNKTQQVIASIRAMSLPGGPMASRHHYSPIYLSCAMLLAALSWQYLSTISKATEEYVQAGEN